Protein AF-A0AAW1HKE6-F1 (afdb_monomer_lite)

Sequence (322 aa):
MVVESQRTAAQYYHDGNGVVPADTGHARLHELGYKQELKRDLSVVSNFAISFSIISVLTGITTLYNTGLQYGGPAVMVYGWFIAGLFTMFVGSSMAEICSSYPTSGGLYYWSAMLAGPSWAPFASWITGWFNIVGQWAVTTSVDFSLAQLVQVIILLSTGGKNGGGYQASKYVVIGLHGGILLLHAILNSLPISWLSSFGQLAAAWNVAGVFVLMILIPLVAKEKASAKFVFTHFNTDNGDGINSRVYMFLIGLLMSQYTLTGYDASAHMVWSSVVNTFLRLYLYQNYNEHIGHKRTEFIIITFSSNGRVITTYKKLSPRCT

Foldseek 3Di:
DVVVVLLVPLQWDDDVVDTDGHFLLSSLCVVVVHDQDDALPAEPVLLVLLLLLQLQLPLLCVLCVLQLCLQFHLQLLVVLQVVLVVVVVVVVVVLLVLCSNDVDLLAPLQSQLVPVDDPCSVVSSVVRVVVVVVVVVVLLLSSLLSVLVVVQQVQQVVQQHPVGPGDRDDPVVSVVSSVVSVVVVVVVVVDDVVSVSVVSNVSSVCSVVVVVCCVPVVVVPDPDDDDPCCNNPPTNQRNVPPDRDSVVSSVSSSSSSNSSRPSSSVSRSCSNSYSSPPPVCVVVVVVVVVDPDDDDDADWDWDADPVGDTDTDRDDDDDDDD

Secondary structure (DSSP, 8-state):
-HHHHHHHHTTEEEETTEEEEPPHHHHHHHHTT----S---S-HHHHHHHHHHHS-HHHHHHHHHHHHHHTTHHHHHHHHHHHHHHHHHHHHHHHHHHHHH---TTHHHHHHHHHS-TTTHHHHHHHHHHHHHHHHHHHHHHHHHHHHHHHHHHHHHHTTTTTTT-----HHHHHHHHHHHHHHHHHHHTS-HHHHHHHHHHHHHHHHHHHHHHHHHHHHH-SS---HHHHHH------SS----HHHHHHHHHHHHHHHTTTTTHHHHTGGGS--TTHHHHHHHHHHHS--S--------EEE-TTS-EEE----------

Structure (mmCIF, N/CA/C/O backbone):
data_AF-A0AAW1HKE6-F1
#
_entry.id   AF-A0AAW1HKE6-F1
#
loop_
_atom_site.group_PDB
_atom_site.id
_atom_site.type_symbol
_atom_site.label_atom_id
_atom_site.label_alt_id
_atom_site.label_comp_id
_atom_site.label_asym_id
_atom_site.label_entity_id
_atom_site.label_seq_id
_atom_site.pdbx_PDB_ins_code
_atom_site.Cartn_x
_atom_site.Cartn_y
_atom_site.Cartn_z
_atom_site.occupancy
_atom_site.B_iso_or_equiv
_atom_site.auth_seq_id
_atom_site.auth_comp_id
_atom_site.auth_asym_id
_atom_site.auth_atom_id
_atom_site.pdbx_PDB_model_num
ATOM 1 N N . MET A 1 1 ? 28.586 -14.241 -40.716 1.00 34.16 1 MET A N 1
ATOM 2 C CA . MET A 1 1 ? 29.753 -14.506 -39.845 1.00 34.16 1 MET A CA 1
ATOM 3 C C . MET A 1 1 ? 29.871 -13.507 -38.691 1.00 34.16 1 MET A C 1
ATOM 5 O O . MET A 1 1 ? 29.899 -13.955 -37.556 1.00 34.16 1 MET A O 1
ATOM 9 N N . VAL A 1 2 ? 29.832 -12.185 -38.922 1.00 32.44 2 VAL A N 1
ATOM 10 C CA . VAL A 1 2 ? 29.900 -11.173 -37.834 1.00 32.44 2 VAL A CA 1
ATOM 11 C C . VAL A 1 2 ? 28.676 -11.204 -36.894 1.00 32.44 2 VAL A C 1
ATOM 13 O O . VAL A 1 2 ? 28.823 -11.086 -35.684 1.00 32.44 2 VAL A O 1
ATOM 16 N N . VAL A 1 3 ? 27.474 -11.467 -37.421 1.00 35.06 3 VAL A N 1
ATOM 17 C CA . VAL A 1 3 ? 26.235 -11.581 -36.616 1.00 35.06 3 VAL A CA 1
ATOM 18 C C . VAL A 1 3 ? 26.206 -12.855 -35.750 1.00 35.06 3 VAL A C 1
ATOM 20 O O . VAL A 1 3 ? 25.695 -12.835 -34.634 1.00 35.06 3 VAL A O 1
ATOM 23 N N . GLU A 1 4 ? 26.798 -13.955 -36.227 1.00 31.22 4 GLU A N 1
ATOM 24 C CA . GLU A 1 4 ? 26.940 -15.213 -35.467 1.00 31.22 4 GLU A CA 1
ATOM 25 C C . GLU A 1 4 ? 27.926 -15.044 -34.297 1.00 31.22 4 GLU A C 1
ATOM 27 O O . GLU A 1 4 ? 27.682 -15.510 -33.185 1.00 31.22 4 GLU A O 1
ATOM 32 N N . SER A 1 5 ? 29.020 -14.312 -34.534 1.00 31.56 5 SER A N 1
ATOM 33 C CA . SER A 1 5 ? 30.035 -13.993 -33.526 1.00 31.56 5 SER A CA 1
ATOM 34 C C . SER A 1 5 ? 29.463 -13.151 -32.379 1.00 31.56 5 SER A C 1
ATOM 36 O O . SER A 1 5 ? 29.730 -13.455 -31.218 1.00 31.56 5 SER A O 1
ATOM 38 N N . GLN A 1 6 ? 28.596 -12.173 -32.669 1.00 37.34 6 GLN A N 1
ATOM 39 C CA . GLN A 1 6 ? 27.937 -11.378 -31.624 1.00 37.34 6 GLN A CA 1
ATOM 40 C C . GLN A 1 6 ? 26.870 -12.157 -30.841 1.00 37.34 6 GLN A C 1
ATOM 42 O O . GLN A 1 6 ? 26.743 -11.966 -29.634 1.00 37.34 6 GLN A O 1
ATOM 47 N N . ARG A 1 7 ? 26.154 -13.090 -31.484 1.00 38.91 7 ARG A N 1
ATOM 48 C CA . ARG A 1 7 ? 25.220 -14.001 -30.794 1.00 38.91 7 ARG A CA 1
ATOM 49 C C . ARG A 1 7 ? 25.923 -14.954 -29.830 1.00 38.91 7 ARG A C 1
ATOM 51 O O . ARG A 1 7 ? 25.382 -15.252 -28.773 1.00 38.91 7 ARG A O 1
ATOM 58 N N . THR A 1 8 ? 27.126 -15.403 -30.181 1.00 37.16 8 THR A N 1
ATOM 59 C CA . THR A 1 8 ? 27.925 -16.299 -29.330 1.00 37.16 8 THR A CA 1
ATOM 60 C C . THR A 1 8 ? 28.551 -15.536 -28.155 1.00 37.16 8 THR A C 1
ATOM 62 O O . THR A 1 8 ? 28.596 -16.050 -27.042 1.00 37.16 8 THR A O 1
ATOM 65 N N . ALA A 1 9 ? 28.948 -14.275 -28.367 1.00 42.22 9 ALA A N 1
ATOM 66 C CA . ALA A 1 9 ? 29.431 -13.385 -27.308 1.00 42.22 9 ALA A CA 1
ATOM 67 C C . ALA A 1 9 ? 28.329 -12.967 -26.314 1.00 42.22 9 ALA A C 1
ATOM 69 O O . ALA A 1 9 ? 28.610 -12.752 -25.143 1.00 42.22 9 ALA A O 1
ATOM 70 N N . ALA A 1 10 ? 27.063 -12.903 -26.741 1.00 46.59 10 ALA A N 1
ATOM 71 C CA . ALA A 1 10 ? 25.940 -12.600 -25.848 1.00 46.59 10 ALA A CA 1
ATOM 72 C C . ALA A 1 10 ? 25.600 -13.746 -24.873 1.00 46.59 10 ALA A C 1
ATOM 74 O O . ALA A 1 10 ? 24.905 -13.516 -23.886 1.00 46.59 10 ALA A O 1
ATOM 75 N N . GLN A 1 11 ? 26.073 -14.972 -25.135 1.00 44.28 11 GLN A N 1
ATOM 76 C CA . GLN A 1 11 ? 25.827 -16.146 -24.288 1.00 44.28 11 GLN A CA 1
ATOM 77 C C . GLN A 1 11 ? 26.834 -16.306 -23.148 1.00 44.28 11 GLN A C 1
ATOM 79 O O . GLN A 1 11 ? 26.605 -17.125 -22.262 1.00 44.28 11 GLN A O 1
ATOM 84 N N . TYR A 1 12 ? 27.929 -15.547 -23.149 1.00 44.50 12 TYR A N 1
ATOM 85 C CA . TYR A 1 12 ? 29.010 -15.704 -22.187 1.00 44.50 12 TYR A CA 1
ATOM 86 C C . TYR A 1 12 ? 29.644 -14.350 -21.874 1.00 44.50 12 TYR A C 1
ATOM 88 O O . TYR A 1 12 ? 30.094 -13.657 -22.781 1.00 44.50 12 TYR A O 1
ATOM 96 N N . TYR A 1 13 ? 29.709 -13.974 -20.596 1.00 51.16 13 TYR A N 1
ATOM 97 C CA . TYR A 1 13 ? 30.391 -12.750 -20.168 1.00 51.16 13 TYR A CA 1
ATOM 98 C C . TYR A 1 13 ? 31.591 -13.082 -19.278 1.00 51.16 13 TYR A C 1
ATOM 100 O O . TYR A 1 13 ? 31.564 -14.044 -18.506 1.00 51.16 13 TYR A O 1
ATOM 108 N N . HIS A 1 14 ? 32.649 -12.282 -19.409 1.00 46.81 14 HIS A N 1
ATOM 109 C CA . HIS A 1 14 ? 33.852 -12.377 -18.592 1.00 46.81 14 HIS A CA 1
ATOM 110 C C . HIS A 1 14 ? 33.667 -11.557 -17.312 1.00 46.81 14 HIS A C 1
ATOM 112 O O . HIS A 1 14 ? 33.850 -10.341 -17.312 1.00 46.81 14 HIS A O 1
ATOM 118 N N . ASP A 1 15 ? 33.320 -12.226 -16.215 1.00 44.00 15 ASP A N 1
ATOM 119 C CA . ASP A 1 15 ? 33.665 -11.710 -14.889 1.00 44.00 15 ASP A CA 1
ATOM 120 C C . ASP A 1 15 ? 35.170 -11.954 -14.700 1.00 44.00 15 ASP A C 1
ATOM 122 O O . ASP A 1 15 ? 35.701 -12.917 -15.252 1.00 44.00 15 ASP A O 1
ATOM 126 N N . GLY A 1 16 ? 35.889 -11.117 -13.955 1.00 48.28 16 GLY A N 1
ATOM 127 C CA . GLY A 1 16 ? 37.357 -11.159 -13.819 1.00 48.28 16 GLY A CA 1
ATOM 128 C C . GLY A 1 16 ? 37.958 -12.492 -13.328 1.00 48.28 16 GLY A C 1
ATOM 129 O O . GLY A 1 16 ? 39.175 -12.593 -13.219 1.00 48.28 16 GLY A O 1
ATOM 130 N N . ASN A 1 17 ? 37.125 -13.511 -13.082 1.00 41.16 17 ASN A N 1
ATOM 131 C CA . ASN A 1 17 ? 37.461 -14.868 -12.663 1.00 41.16 17 ASN A CA 1
ATOM 132 C C . ASN A 1 17 ? 37.049 -15.983 -13.661 1.00 41.16 17 ASN A C 1
ATOM 134 O O . ASN A 1 17 ? 37.214 -17.157 -13.334 1.00 41.16 17 ASN A O 1
ATOM 138 N N . GLY A 1 18 ? 36.528 -15.679 -14.861 1.00 42.34 18 GLY A N 1
ATOM 139 C CA . GLY A 1 18 ? 36.239 -16.696 -15.888 1.00 42.34 18 GLY A CA 1
ATOM 140 C C . GLY A 1 18 ? 35.029 -16.417 -16.787 1.00 42.34 18 GLY A C 1
ATOM 141 O O . GLY A 1 18 ? 34.369 -15.386 -16.690 1.00 42.34 18 GLY A O 1
ATOM 142 N N . VAL A 1 19 ? 34.756 -17.361 -17.695 1.00 47.56 19 VAL A N 1
ATOM 143 C CA . VAL A 1 19 ? 33.644 -17.315 -18.658 1.00 47.56 19 VAL A CA 1
ATOM 144 C C . VAL A 1 19 ? 32.389 -17.897 -18.006 1.00 47.56 19 VAL A C 1
ATOM 146 O O . VAL A 1 19 ? 32.310 -19.107 -17.792 1.00 47.56 19 VAL A O 1
ATOM 149 N N . VAL A 1 20 ? 31.404 -17.055 -17.692 1.00 52.69 20 VAL A N 1
ATOM 150 C CA . VAL A 1 20 ? 30.140 -17.481 -17.067 1.00 52.69 20 VAL A CA 1
ATOM 151 C C . VAL A 1 20 ? 29.020 -17.444 -18.116 1.00 52.69 20 VAL A C 1
ATOM 153 O O . VAL A 1 20 ? 28.960 -16.473 -18.878 1.00 52.69 20 VAL A O 1
ATOM 156 N N . PRO A 1 21 ? 28.132 -18.459 -18.195 1.00 50.97 21 PRO A N 1
ATOM 157 C CA . PRO A 1 21 ? 26.959 -18.400 -19.064 1.00 50.97 21 PRO A CA 1
ATOM 158 C C . PRO A 1 21 ? 26.110 -17.171 -18.724 1.00 50.97 21 PRO A C 1
ATOM 160 O O . PRO A 1 21 ? 25.703 -16.990 -17.576 1.00 50.97 21 PRO A O 1
ATOM 163 N N . ALA A 1 22 ? 25.854 -16.321 -19.711 1.00 53.88 22 ALA A N 1
ATOM 164 C CA . ALA A 1 22 ? 25.012 -15.149 -19.561 1.00 53.88 22 ALA A CA 1
ATOM 165 C C . ALA A 1 22 ? 23.566 -15.590 -19.294 1.00 53.88 22 ALA A C 1
ATOM 167 O O . ALA A 1 22 ? 22.987 -16.371 -20.053 1.00 53.88 22 ALA A O 1
ATOM 168 N N . ASP A 1 23 ? 22.968 -15.077 -18.218 1.00 62.44 23 ASP A N 1
ATOM 169 C CA . ASP A 1 23 ? 21.529 -15.212 -18.003 1.00 62.44 23 ASP A CA 1
ATOM 170 C C . ASP A 1 23 ? 20.763 -14.568 -19.176 1.00 62.44 23 ASP A C 1
ATOM 172 O O . ASP A 1 23 ? 21.222 -13.613 -19.804 1.00 62.44 23 ASP A O 1
ATOM 176 N N . THR A 1 24 ? 19.564 -15.067 -19.460 1.00 62.53 24 THR A N 1
ATOM 177 C CA . THR A 1 24 ? 18.657 -14.555 -20.503 1.00 62.53 24 THR A CA 1
ATOM 178 C C . THR A 1 24 ? 18.468 -13.033 -20.443 1.00 62.53 24 THR A C 1
ATOM 180 O O . THR A 1 24 ? 18.462 -12.374 -21.482 1.00 62.53 24 THR A O 1
ATOM 183 N N . GLY A 1 25 ? 18.411 -12.452 -19.238 1.00 58.38 25 GLY A N 1
ATOM 184 C CA . GLY A 1 25 ? 18.360 -11.000 -19.043 1.00 58.38 25 GLY A CA 1
ATOM 185 C C . GLY A 1 25 ? 19.649 -10.267 -19.438 1.00 58.38 25 GLY A C 1
ATOM 186 O O . GLY A 1 25 ? 19.572 -9.181 -20.006 1.00 58.38 25 GLY A O 1
ATOM 187 N N . HIS A 1 26 ? 20.828 -10.855 -19.198 1.00 61.84 26 HIS A N 1
ATOM 188 C CA . HIS A 1 26 ? 22.115 -10.306 -19.653 1.00 61.84 26 HIS A CA 1
ATOM 189 C C . HIS A 1 26 ? 22.216 -10.319 -21.179 1.00 61.84 26 HIS A C 1
ATOM 191 O O . HIS A 1 26 ? 22.586 -9.311 -21.778 1.00 61.84 26 HIS A O 1
ATOM 197 N N . ALA A 1 27 ? 21.861 -11.446 -21.804 1.00 63.62 27 ALA A N 1
ATOM 198 C CA . ALA A 1 27 ? 21.876 -11.576 -23.258 1.00 63.62 27 ALA A CA 1
ATOM 199 C C . ALA A 1 27 ? 20.953 -10.530 -23.904 1.00 63.62 27 ALA A C 1
ATOM 201 O O . ALA A 1 27 ? 21.351 -9.843 -24.844 1.00 63.62 27 ALA A O 1
ATOM 202 N N . ARG A 1 28 ? 19.756 -10.331 -23.335 1.00 62.66 28 ARG A N 1
ATOM 203 C CA . ARG A 1 28 ? 18.797 -9.334 -23.817 1.00 62.66 28 ARG A CA 1
ATOM 204 C C . ARG A 1 28 ? 19.257 -7.889 -23.601 1.00 62.66 28 ARG A C 1
ATOM 206 O O . ARG A 1 28 ? 19.078 -7.063 -24.488 1.00 62.66 28 ARG A O 1
ATOM 213 N N . LEU A 1 29 ? 19.871 -7.571 -22.460 1.00 64.06 29 LEU A N 1
ATOM 214 C CA . LEU A 1 29 ? 20.466 -6.250 -22.204 1.00 64.06 29 LEU A CA 1
ATOM 215 C C . LEU A 1 29 ? 21.560 -5.910 -23.220 1.00 64.06 29 LEU A C 1
ATOM 217 O O . LEU A 1 29 ? 21.599 -4.795 -23.742 1.00 64.06 29 LEU A O 1
ATOM 221 N N . HIS A 1 30 ? 22.402 -6.894 -23.536 1.00 67.19 30 HIS A N 1
ATOM 222 C CA . HIS A 1 30 ? 23.464 -6.744 -24.519 1.00 67.19 30 HIS A CA 1
ATOM 223 C C . HIS A 1 30 ? 22.908 -6.568 -25.943 1.00 67.19 30 HIS A C 1
ATOM 225 O O . HIS A 1 30 ? 23.416 -5.742 -26.697 1.00 67.19 30 HIS A O 1
ATOM 231 N N . GLU A 1 31 ? 21.826 -7.270 -26.308 1.00 67.56 31 GLU A N 1
ATOM 232 C CA . GLU A 1 31 ? 21.097 -7.030 -27.569 1.00 67.56 31 GLU A CA 1
ATOM 233 C C . GLU A 1 31 ? 20.525 -5.609 -27.668 1.00 67.56 31 GLU A C 1
ATOM 235 O O . GLU A 1 31 ? 20.458 -5.048 -28.760 1.00 67.56 31 GLU A O 1
ATOM 240 N N . LEU A 1 32 ? 20.129 -5.018 -26.537 1.00 65.81 32 LEU A N 1
ATOM 241 C CA . LEU A 1 32 ? 19.640 -3.639 -26.457 1.00 65.81 32 LEU A CA 1
ATOM 242 C C . LEU A 1 32 ? 20.775 -2.597 -26.434 1.00 65.81 32 LEU A C 1
ATOM 244 O O . LEU A 1 32 ? 20.496 -1.401 -26.397 1.00 65.81 32 LEU A O 1
ATOM 248 N N . GLY A 1 33 ? 22.042 -3.027 -26.469 1.00 67.25 33 GLY A N 1
ATOM 249 C CA . GLY A 1 33 ? 23.212 -2.147 -26.472 1.00 67.25 33 GLY A CA 1
ATOM 250 C C . GLY A 1 33 ? 23.609 -1.604 -25.096 1.00 67.25 33 GLY A C 1
ATOM 251 O O . GLY A 1 33 ? 24.440 -0.700 -25.022 1.00 67.25 33 GLY A O 1
ATOM 252 N N . TYR A 1 34 ? 23.050 -2.139 -24.005 1.00 56.84 34 TYR A N 1
ATOM 253 C CA . TYR A 1 34 ? 23.382 -1.716 -22.643 1.00 56.84 34 TYR A CA 1
ATOM 254 C C . TYR A 1 34 ? 24.403 -2.655 -21.994 1.00 56.84 34 TYR A C 1
ATOM 256 O O . TYR A 1 34 ? 24.205 -3.869 -21.923 1.00 56.84 34 TYR A O 1
ATOM 264 N N . LYS A 1 35 ? 25.488 -2.077 -21.461 1.00 47.94 35 LYS A N 1
ATOM 265 C CA . LYS A 1 35 ? 26.462 -2.786 -20.623 1.00 47.94 35 LYS A CA 1
ATOM 266 C C . LYS A 1 35 ? 25.941 -2.866 -19.187 1.00 47.94 35 LYS A C 1
ATOM 268 O O . LYS A 1 35 ? 25.450 -1.883 -18.637 1.00 47.94 35 LYS A O 1
ATOM 273 N N . GLN A 1 36 ? 26.017 -4.047 -18.583 1.00 49.69 36 GLN A N 1
ATOM 274 C CA . GLN A 1 36 ? 25.606 -4.257 -17.197 1.00 49.69 36 GLN A CA 1
ATOM 275 C C . GLN A 1 36 ? 26.710 -3.776 -16.243 1.00 49.69 36 GLN A C 1
ATOM 277 O O . GLN A 1 36 ? 27.754 -4.412 -16.154 1.00 49.69 36 GLN A O 1
ATOM 282 N N . GLU A 1 37 ? 26.482 -2.652 -15.554 1.00 41.75 37 GLU A N 1
ATOM 283 C CA . GLU A 1 37 ? 27.502 -1.988 -14.716 1.00 41.75 37 GLU A CA 1
ATOM 284 C C . GLU A 1 37 ? 27.349 -2.231 -13.197 1.00 41.75 37 GLU A C 1
ATOM 286 O O . GLU A 1 37 ? 28.333 -2.158 -12.468 1.00 41.75 37 GLU A O 1
ATOM 291 N N . LEU A 1 38 ? 26.155 -2.551 -12.684 1.00 49.84 38 LEU A N 1
ATOM 292 C CA . LEU A 1 38 ? 25.959 -2.929 -11.267 1.00 49.84 38 LEU A CA 1
ATOM 293 C C . LEU A 1 38 ? 25.990 -4.477 -11.092 1.00 49.84 38 LEU A C 1
ATOM 295 O O . LEU A 1 38 ? 25.706 -5.264 -12.007 1.00 49.84 38 LEU A O 1
ATOM 299 N N . LYS A 1 39 ? 26.314 -4.945 -9.887 1.00 47.09 39 LYS A N 1
ATOM 300 C CA . LYS A 1 39 ? 26.242 -6.371 -9.544 1.00 47.09 39 LYS A CA 1
ATOM 301 C C . LYS A 1 39 ? 24.811 -6.748 -9.151 1.00 47.09 39 LYS A C 1
ATOM 303 O O . LYS A 1 39 ? 24.133 -6.002 -8.445 1.00 47.09 39 LYS A O 1
ATOM 308 N N . ARG A 1 40 ? 24.334 -7.903 -9.629 1.00 56.47 40 ARG A N 1
ATOM 309 C CA . ARG A 1 40 ? 23.044 -8.491 -9.229 1.00 56.47 40 ARG A CA 1
ATOM 310 C C . ARG A 1 40 ? 23.188 -9.115 -7.838 1.00 56.47 40 ARG A C 1
ATOM 312 O O . ARG A 1 40 ? 23.311 -10.328 -7.713 1.00 56.47 40 ARG A O 1
ATOM 319 N N . ASP A 1 41 ? 23.219 -8.280 -6.804 1.00 55.84 41 ASP A N 1
ATOM 320 C CA . ASP A 1 41 ? 23.467 -8.731 -5.425 1.00 55.84 41 ASP A CA 1
ATOM 321 C C . ASP A 1 41 ? 22.184 -9.157 -4.682 1.00 55.84 41 ASP A C 1
ATOM 323 O O . ASP A 1 41 ? 22.249 -9.698 -3.577 1.00 55.84 41 ASP A O 1
ATOM 327 N N . LEU A 1 42 ? 21.000 -8.945 -5.273 1.00 59.31 42 LEU A N 1
ATOM 328 C CA . LEU A 1 42 ? 19.720 -9.320 -4.671 1.00 59.31 42 LEU A CA 1
ATOM 329 C C . LEU A 1 42 ? 19.246 -10.681 -5.196 1.00 59.31 42 LEU A C 1
ATOM 331 O O . LEU A 1 42 ? 18.986 -10.865 -6.385 1.00 59.31 42 LEU A O 1
ATOM 335 N N . SER A 1 43 ? 19.090 -11.648 -4.290 1.00 63.81 43 SER A N 1
ATOM 336 C CA . SER A 1 43 ? 18.494 -12.945 -4.624 1.00 63.81 43 SER A CA 1
ATOM 337 C C . SER A 1 43 ? 17.008 -12.797 -4.981 1.00 63.81 43 SER A C 1
ATOM 339 O O . SER A 1 43 ? 16.334 -11.882 -4.513 1.00 63.81 43 SER A O 1
ATOM 341 N N . VAL A 1 44 ? 16.453 -13.738 -5.755 1.00 64.00 44 VAL A N 1
ATOM 342 C CA . VAL A 1 44 ? 15.013 -13.753 -6.102 1.00 64.00 44 VAL A CA 1
ATOM 343 C C . VAL A 1 44 ? 14.129 -13.745 -4.850 1.00 64.00 44 VAL A C 1
ATOM 345 O O . VAL A 1 44 ? 13.107 -13.064 -4.815 1.00 64.00 44 VAL A O 1
ATOM 348 N N . VAL A 1 45 ? 14.548 -14.462 -3.803 1.00 63.00 45 VAL A N 1
ATOM 349 C CA . VAL A 1 45 ? 13.853 -14.496 -2.509 1.00 63.00 45 VAL A CA 1
ATOM 350 C C . VAL A 1 45 ? 13.931 -13.140 -1.812 1.00 63.00 45 VAL A C 1
ATOM 352 O O . VAL A 1 45 ? 12.926 -12.683 -1.284 1.00 63.00 45 VAL A O 1
ATOM 355 N N . SER A 1 46 ? 15.084 -12.466 -1.850 1.00 63.44 46 SER A N 1
ATOM 356 C CA . SER A 1 46 ? 15.230 -11.111 -1.307 1.00 63.44 46 SER A CA 1
ATOM 357 C C . SER A 1 46 ? 14.370 -10.106 -2.076 1.00 63.44 46 SER A C 1
ATOM 359 O O . SER A 1 46 ? 13.671 -9.316 -1.454 1.00 63.44 46 SER A O 1
ATOM 361 N N . ASN A 1 47 ? 14.319 -10.193 -3.407 1.00 67.06 47 ASN A N 1
ATOM 362 C CA . ASN A 1 47 ? 13.470 -9.340 -4.237 1.00 67.06 47 ASN A CA 1
ATOM 363 C C . ASN A 1 47 ? 11.971 -9.559 -3.965 1.00 67.06 47 ASN A C 1
ATOM 365 O O . ASN A 1 47 ? 11.203 -8.601 -3.851 1.00 67.06 47 ASN A O 1
ATOM 369 N N . PHE A 1 48 ? 11.552 -10.820 -3.814 1.00 69.25 48 PHE A N 1
ATOM 370 C CA . PHE A 1 48 ? 10.188 -11.164 -3.417 1.00 69.25 48 PHE A CA 1
ATOM 371 C C . PHE A 1 48 ? 9.876 -10.664 -2.006 1.00 69.25 48 PHE A C 1
ATOM 373 O O . PHE A 1 48 ? 8.835 -10.052 -1.805 1.00 69.25 48 PHE A O 1
ATOM 380 N N . ALA A 1 49 ? 10.781 -10.868 -1.046 1.00 66.44 49 ALA A N 1
ATOM 381 C CA . ALA A 1 49 ? 10.614 -10.411 0.328 1.00 66.44 49 ALA A CA 1
ATOM 382 C C . ALA A 1 49 ? 10.512 -8.884 0.408 1.00 66.44 49 ALA A C 1
ATOM 384 O O . ALA A 1 49 ? 9.637 -8.381 1.100 1.00 66.44 49 ALA A O 1
ATOM 385 N N . ILE A 1 50 ? 11.338 -8.148 -0.342 1.00 67.75 50 ILE A N 1
ATOM 386 C CA . ILE A 1 50 ? 11.254 -6.687 -0.422 1.00 67.75 50 ILE A CA 1
ATOM 387 C C . ILE A 1 50 ? 9.918 -6.269 -1.045 1.00 67.75 50 ILE A C 1
ATOM 389 O O . ILE A 1 50 ? 9.195 -5.484 -0.440 1.00 67.75 50 ILE A O 1
ATOM 393 N N . SER A 1 51 ? 9.527 -6.842 -2.187 1.00 72.00 51 SER A N 1
ATOM 394 C CA . SER A 1 51 ? 8.241 -6.520 -2.831 1.00 72.00 51 SER A CA 1
ATOM 395 C C . SER A 1 51 ? 7.047 -6.827 -1.916 1.00 72.00 51 SER A C 1
ATOM 397 O O . SER A 1 51 ? 6.138 -6.016 -1.778 1.00 72.00 51 SER A O 1
ATOM 399 N N . PHE A 1 52 ? 7.074 -7.972 -1.232 1.00 72.56 52 PHE A N 1
ATOM 400 C CA . PHE A 1 52 ? 6.058 -8.361 -0.258 1.00 72.56 52 PHE A CA 1
ATOM 401 C C . PHE A 1 52 ? 6.068 -7.451 0.976 1.00 72.56 52 PHE A C 1
ATOM 403 O O .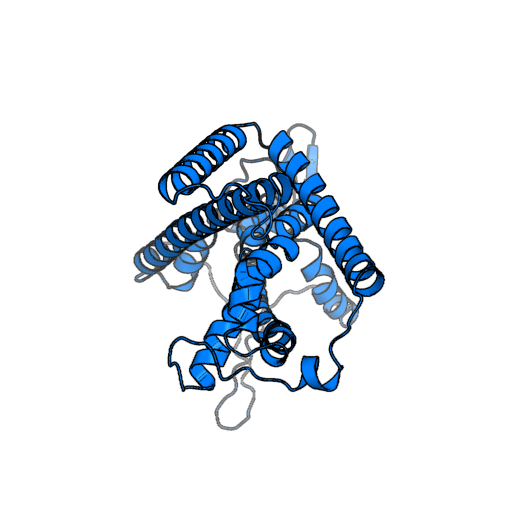 PHE A 1 52 ? 5.013 -7.112 1.489 1.00 72.56 52 PHE A O 1
ATOM 410 N N . SER A 1 53 ? 7.241 -7.016 1.446 1.00 73.94 53 SER A N 1
ATOM 411 C CA . SER A 1 53 ? 7.344 -6.082 2.573 1.00 73.94 53 SER A CA 1
ATOM 412 C C . SER A 1 53 ? 6.790 -4.695 2.236 1.00 73.94 53 SER A C 1
ATOM 414 O O . SER A 1 53 ? 6.237 -4.036 3.114 1.00 73.94 53 SER A O 1
ATOM 416 N N . ILE A 1 54 ? 6.907 -4.275 0.970 1.00 75.81 54 ILE A N 1
ATOM 417 C CA . ILE A 1 54 ? 6.332 -3.025 0.461 1.00 75.81 54 ILE A CA 1
ATOM 418 C C . ILE A 1 54 ? 4.805 -3.132 0.426 1.00 75.81 54 ILE A C 1
ATOM 420 O O . ILE A 1 54 ? 4.119 -2.226 0.896 1.00 75.81 54 ILE A O 1
ATOM 424 N N . ILE A 1 55 ? 4.272 -4.264 -0.046 1.00 79.56 55 ILE A N 1
ATOM 425 C CA . ILE A 1 55 ? 2.837 -4.581 0.007 1.00 79.56 55 ILE A CA 1
ATOM 426 C C . ILE A 1 55 ? 2.475 -5.046 1.432 1.00 79.56 55 ILE A C 1
ATOM 428 O O . ILE A 1 55 ? 2.211 -6.218 1.705 1.00 79.56 55 ILE A O 1
ATOM 432 N N . SER A 1 56 ? 2.485 -4.113 2.384 1.00 82.81 56 SER A N 1
ATOM 433 C CA . SER A 1 56 ? 2.150 -4.387 3.784 1.00 82.81 56 SER A CA 1
ATOM 434 C C . SER A 1 56 ? 0.635 -4.448 3.997 1.00 82.81 56 SER A C 1
ATOM 436 O O . SER A 1 56 ? -0.045 -3.424 4.136 1.00 82.81 56 SER A O 1
ATOM 438 N N . VAL A 1 57 ? 0.103 -5.672 4.094 1.00 82.62 57 VAL A N 1
ATOM 439 C CA . VAL A 1 57 ? -1.327 -5.908 4.357 1.00 82.62 57 VAL A CA 1
ATOM 440 C C . VAL A 1 57 ? -1.767 -5.310 5.692 1.00 82.62 57 VAL A C 1
ATOM 442 O O . VAL A 1 57 ? -2.835 -4.707 5.790 1.00 82.62 57 VAL A O 1
ATOM 445 N N . LEU A 1 58 ? -0.926 -5.430 6.720 1.00 83.81 58 LEU A N 1
ATOM 446 C CA . LEU A 1 58 ? -1.217 -4.905 8.052 1.00 83.81 58 LEU A CA 1
ATOM 447 C C . LEU A 1 58 ? -1.379 -3.388 8.034 1.00 83.81 58 LEU A C 1
ATOM 449 O O . LEU A 1 58 ? -2.361 -2.868 8.568 1.00 83.81 58 LEU A O 1
ATOM 453 N N . THR A 1 59 ? -0.443 -2.681 7.401 1.00 83.56 59 THR A N 1
ATOM 454 C CA . THR A 1 59 ? -0.456 -1.216 7.349 1.00 83.56 59 THR A CA 1
ATOM 455 C C . THR A 1 59 ? -1.647 -0.711 6.543 1.00 83.56 59 THR A C 1
ATOM 457 O O . THR A 1 59 ? -2.355 0.188 6.998 1.00 83.56 59 THR A O 1
ATOM 460 N N . GLY A 1 60 ? -1.909 -1.305 5.375 1.00 83.44 60 GLY A N 1
ATOM 461 C CA . GLY A 1 60 ? -3.006 -0.880 4.508 1.00 83.44 60 GLY A CA 1
ATOM 462 C C . GLY A 1 60 ? -4.379 -1.058 5.160 1.00 83.44 60 GLY A C 1
ATOM 463 O O . GLY A 1 60 ? -5.175 -0.116 5.195 1.00 83.44 60 GLY A O 1
ATOM 464 N N . ILE A 1 61 ? -4.618 -2.223 5.777 1.00 86.19 61 ILE A N 1
ATOM 465 C CA . ILE A 1 61 ? -5.872 -2.507 6.484 1.00 86.19 61 ILE A CA 1
ATOM 466 C C . ILE A 1 61 ? -6.050 -1.564 7.662 1.00 86.19 61 ILE A C 1
ATOM 468 O O . ILE A 1 61 ? -7.091 -0.930 7.767 1.00 86.19 61 ILE A O 1
ATOM 472 N N . THR A 1 62 ? -5.065 -1.473 8.555 1.00 85.31 62 THR A N 1
ATOM 473 C CA . THR A 1 62 ? -5.221 -0.730 9.818 1.00 85.31 62 THR A CA 1
ATOM 474 C C . THR A 1 62 ? -5.421 0.766 9.603 1.00 85.31 62 THR A C 1
ATOM 476 O O . THR A 1 62 ? -6.217 1.375 10.314 1.00 85.31 62 THR A O 1
ATOM 479 N N . THR A 1 63 ? -4.772 1.339 8.590 1.00 86.81 63 THR A N 1
ATOM 480 C CA . THR A 1 63 ? -4.866 2.771 8.275 1.00 86.81 63 THR A CA 1
ATOM 481 C C . THR A 1 63 ? -6.245 3.154 7.735 1.00 86.81 63 THR A C 1
ATOM 483 O O . THR A 1 63 ? -6.817 4.161 8.144 1.00 86.81 63 THR A O 1
ATOM 486 N N . LEU A 1 64 ? -6.804 2.344 6.831 1.00 88.50 64 LEU A N 1
ATOM 487 C CA . LEU A 1 64 ? -8.064 2.643 6.137 1.00 88.50 64 LEU A CA 1
ATOM 488 C C . LEU A 1 64 ? -9.248 1.810 6.639 1.00 88.50 64 LEU A C 1
ATOM 490 O O . LEU A 1 64 ? -10.321 1.844 6.035 1.00 88.50 64 LEU A O 1
ATOM 494 N N . TYR A 1 65 ? -9.085 1.084 7.749 1.00 88.81 65 TYR A N 1
ATOM 495 C CA . TYR A 1 65 ? -10.125 0.213 8.300 1.00 88.81 65 TYR A CA 1
ATOM 496 C C . TYR A 1 65 ? -11.419 0.983 8.563 1.00 88.81 65 TYR A C 1
ATOM 498 O O . TYR A 1 65 ? -12.500 0.539 8.185 1.00 88.81 65 TYR A O 1
ATOM 506 N N . ASN A 1 66 ? -11.299 2.154 9.196 1.00 88.06 66 ASN A N 1
ATOM 507 C CA . ASN A 1 66 ? -12.445 2.986 9.543 1.00 88.06 66 ASN A CA 1
ATOM 508 C C . ASN A 1 66 ? -13.160 3.489 8.281 1.00 88.06 66 ASN A C 1
ATOM 510 O O . ASN A 1 66 ? -14.362 3.293 8.151 1.00 88.06 66 ASN A O 1
ATOM 514 N N . THR A 1 67 ? -12.407 4.008 7.309 1.00 88.00 67 THR A N 1
ATOM 515 C CA . THR A 1 67 ? -12.940 4.444 6.013 1.00 88.00 67 THR A CA 1
ATOM 516 C C . THR A 1 67 ? -13.688 3.314 5.302 1.00 88.00 67 THR A C 1
ATOM 518 O O . THR A 1 67 ? -14.828 3.499 4.892 1.00 88.00 67 THR A O 1
ATOM 521 N N . GLY A 1 68 ? -13.100 2.118 5.201 1.00 88.44 68 GLY A N 1
ATOM 522 C CA . GLY A 1 68 ? -13.765 0.972 4.570 1.00 88.44 68 GLY A CA 1
ATOM 523 C C . GLY A 1 68 ? -15.032 0.523 5.306 1.00 88.44 68 GLY A C 1
ATOM 524 O O . GLY A 1 68 ? -16.000 0.091 4.683 1.00 88.44 68 GLY A O 1
ATOM 525 N N . LEU A 1 69 ? -15.054 0.647 6.634 1.00 89.50 69 LEU A N 1
ATOM 526 C CA . LEU A 1 69 ? -16.211 0.265 7.440 1.00 89.50 69 LEU A CA 1
ATOM 527 C C . LEU A 1 69 ? -17.331 1.314 7.385 1.00 89.50 69 LEU A C 1
ATOM 529 O O . LEU A 1 69 ? -18.507 0.957 7.315 1.00 89.50 69 LEU A O 1
ATOM 533 N N . GLN A 1 70 ? -16.983 2.600 7.409 1.00 88.94 70 GLN A N 1
ATOM 534 C CA . GLN A 1 70 ? -17.939 3.699 7.285 1.00 88.94 70 GLN A CA 1
ATOM 535 C C . GLN A 1 70 ? -18.552 3.742 5.887 1.00 88.94 70 GLN A C 1
ATOM 537 O O . GLN A 1 70 ? -19.773 3.808 5.761 1.00 88.94 70 GLN A O 1
ATOM 542 N N . TYR A 1 71 ? -17.726 3.648 4.844 1.00 86.19 71 TYR A N 1
ATOM 543 C CA . TYR A 1 71 ? -18.174 3.718 3.459 1.00 86.19 71 TYR A CA 1
ATOM 544 C C . TYR A 1 71 ? -18.206 2.320 2.844 1.00 86.19 71 TYR A C 1
ATOM 546 O O . TYR A 1 71 ? -17.179 1.727 2.530 1.00 86.19 71 TYR A O 1
ATOM 554 N N . GLY A 1 72 ? -19.412 1.781 2.662 1.00 83.38 72 GLY A N 1
ATOM 555 C CA . GLY A 1 72 ? -19.628 0.471 2.049 1.00 83.38 72 GLY A CA 1
ATOM 556 C C . GLY A 1 72 ? -19.698 -0.689 3.042 1.00 83.38 72 GLY A C 1
ATOM 557 O O . GLY A 1 72 ? -20.418 -1.652 2.790 1.00 83.38 72 GLY A O 1
ATOM 558 N N . GLY A 1 73 ? -19.070 -0.580 4.212 1.00 89.81 73 GLY A N 1
ATOM 559 C CA . GLY A 1 73 ? -19.230 -1.549 5.293 1.00 89.81 73 GLY A CA 1
ATOM 560 C C . GLY A 1 73 ? -18.529 -2.893 5.058 1.00 89.81 73 GLY A C 1
ATOM 561 O O . GLY A 1 73 ? -17.746 -3.051 4.116 1.00 89.81 73 GLY A O 1
ATOM 562 N N . PRO A 1 74 ? -18.810 -3.894 5.913 1.00 88.94 74 PRO A N 1
ATOM 563 C CA . PRO A 1 74 ? -18.103 -5.175 5.914 1.00 88.94 74 PRO A CA 1
ATOM 564 C C . PRO A 1 74 ? -18.134 -5.905 4.569 1.00 88.94 74 PRO A C 1
ATOM 566 O O . PRO A 1 74 ? -17.122 -6.472 4.161 1.00 88.94 74 PRO A O 1
ATOM 569 N N . ALA A 1 75 ? -19.256 -5.839 3.842 1.00 89.81 75 ALA A N 1
ATOM 570 C CA . ALA A 1 75 ? -19.375 -6.491 2.543 1.00 89.81 75 ALA A CA 1
ATOM 571 C C . ALA A 1 75 ? -18.349 -5.940 1.537 1.00 89.81 75 ALA A C 1
ATOM 573 O O . ALA A 1 75 ? -17.669 -6.710 0.858 1.00 89.81 75 ALA A O 1
ATOM 574 N N . VAL A 1 76 ? -18.179 -4.615 1.469 1.00 90.94 76 VAL A N 1
ATOM 575 C CA . VAL A 1 76 ? -17.196 -3.990 0.568 1.00 90.94 76 VAL A CA 1
ATOM 576 C C . VAL A 1 76 ? -15.775 -4.305 1.008 1.00 90.94 76 VAL A C 1
ATOM 578 O O . VAL A 1 76 ? -14.941 -4.614 0.165 1.00 90.94 76 VAL A O 1
ATOM 581 N N . MET A 1 77 ? -15.509 -4.325 2.314 1.00 90.06 77 MET A N 1
ATOM 582 C CA . MET A 1 77 ? -14.194 -4.699 2.838 1.00 90.06 77 MET A CA 1
ATOM 583 C C . MET A 1 77 ? -13.812 -6.149 2.517 1.00 90.06 77 MET A C 1
ATOM 585 O O . MET A 1 77 ? -12.625 -6.438 2.430 1.00 90.06 77 MET A O 1
ATOM 589 N N . VAL A 1 78 ? -14.776 -7.060 2.334 1.00 91.06 78 VAL A N 1
ATOM 590 C CA . VAL A 1 78 ? -14.517 -8.452 1.925 1.00 91.06 78 VAL A CA 1
ATOM 591 C C . VAL A 1 78 ? -14.391 -8.570 0.406 1.00 91.06 78 VAL A C 1
ATOM 593 O O . VAL A 1 78 ? -13.393 -9.089 -0.094 1.00 91.06 78 VAL A O 1
ATOM 596 N N . TYR A 1 79 ? -15.382 -8.085 -0.346 1.00 91.56 79 TYR A N 1
ATOM 597 C CA . TYR A 1 79 ? -15.404 -8.231 -1.806 1.00 91.56 79 TYR A CA 1
ATOM 598 C C . TYR A 1 79 ? -14.402 -7.321 -2.522 1.00 91.56 79 TYR A C 1
ATOM 600 O O . TYR A 1 79 ? -13.953 -7.642 -3.625 1.00 91.56 79 TYR A O 1
ATOM 608 N N . GLY A 1 80 ? -14.006 -6.219 -1.885 1.00 90.38 80 GLY A N 1
ATOM 609 C CA . GLY A 1 80 ? -13.058 -5.252 -2.422 1.00 90.38 80 GLY A CA 1
ATOM 610 C C . GLY A 1 80 ? -11.702 -5.865 -2.760 1.00 90.38 80 GLY A C 1
ATOM 611 O O . GLY A 1 80 ? -11.130 -5.522 -3.790 1.00 90.38 80 GLY A O 1
ATOM 612 N N . TRP A 1 81 ? -11.234 -6.850 -1.985 1.00 90.44 81 TRP A N 1
ATOM 613 C CA . TRP A 1 81 ? -9.979 -7.560 -2.257 1.00 90.44 81 TRP A CA 1
ATOM 614 C C . TRP A 1 81 ? -10.007 -8.344 -3.559 1.00 90.44 81 TRP A C 1
ATOM 616 O O . TRP A 1 81 ? -9.038 -8.308 -4.311 1.00 90.44 81 TRP A O 1
ATOM 626 N N . PHE A 1 82 ? -11.112 -9.035 -3.839 1.00 92.12 82 PHE A N 1
ATOM 627 C CA . PHE A 1 82 ? -11.245 -9.818 -5.064 1.00 92.12 82 PHE A CA 1
ATOM 628 C C . PHE A 1 82 ? -11.307 -8.909 -6.286 1.00 92.12 82 PHE A C 1
ATOM 630 O O . PHE A 1 82 ? -10.652 -9.177 -7.289 1.00 92.12 82 PHE A O 1
ATOM 637 N N . ILE A 1 83 ? -12.061 -7.813 -6.185 1.00 92.75 83 ILE A N 1
ATOM 638 C CA . ILE A 1 83 ? -12.236 -6.864 -7.283 1.00 92.75 83 ILE A CA 1
ATOM 639 C C . ILE A 1 83 ? -10.927 -6.112 -7.538 1.00 92.75 83 ILE A C 1
ATOM 641 O O . ILE A 1 83 ? -10.398 -6.172 -8.645 1.00 92.75 83 ILE A O 1
ATOM 645 N N . ALA A 1 84 ? -10.364 -5.457 -6.518 1.00 91.81 84 ALA A N 1
ATOM 646 C CA . ALA A 1 84 ? -9.106 -4.725 -6.646 1.00 91.81 84 ALA A CA 1
ATOM 647 C C . ALA A 1 84 ? -7.950 -5.657 -7.042 1.00 91.81 84 ALA A C 1
ATOM 649 O O . ALA A 1 84 ? -7.175 -5.326 -7.934 1.00 91.81 84 ALA A O 1
ATOM 650 N N . GLY A 1 85 ? -7.877 -6.851 -6.445 1.00 90.00 85 GLY A N 1
ATOM 651 C CA . GLY A 1 85 ? -6.880 -7.865 -6.776 1.00 90.00 85 GLY A CA 1
ATOM 652 C C . GLY A 1 85 ? -6.954 -8.308 -8.234 1.00 90.00 85 GLY A C 1
ATOM 653 O O . GLY A 1 85 ? -5.927 -8.344 -8.903 1.00 90.00 85 GLY A O 1
ATOM 654 N N . LEU A 1 86 ? -8.153 -8.573 -8.762 1.00 92.88 86 LEU A N 1
ATOM 655 C CA . LEU A 1 86 ? -8.335 -8.957 -10.164 1.00 92.88 86 LEU A CA 1
ATOM 656 C C . LEU A 1 86 ? -7.813 -7.880 -11.128 1.00 92.88 86 LEU A C 1
ATOM 658 O O . LEU A 1 86 ? -7.073 -8.198 -12.059 1.00 92.88 86 LEU A O 1
ATOM 662 N N . PHE A 1 87 ? -8.147 -6.607 -10.893 1.00 92.00 87 PHE A N 1
ATOM 663 C CA . PHE A 1 87 ? -7.646 -5.507 -11.724 1.00 92.00 87 PHE A CA 1
ATOM 664 C C . PHE A 1 87 ? -6.127 -5.339 -11.608 1.00 92.00 87 PHE A C 1
ATOM 666 O O . PHE A 1 87 ? -5.448 -5.204 -12.626 1.00 92.00 87 PHE A O 1
ATOM 673 N N . THR A 1 88 ? -5.579 -5.427 -10.394 1.00 89.62 88 THR A N 1
ATOM 674 C CA . THR A 1 88 ? -4.128 -5.380 -10.168 1.00 89.62 88 THR A CA 1
ATOM 675 C C . THR A 1 88 ? -3.406 -6.530 -10.871 1.00 89.62 88 THR A C 1
ATOM 677 O O . THR A 1 88 ? -2.338 -6.316 -11.436 1.00 89.62 88 THR A O 1
ATOM 680 N N . MET A 1 89 ? -3.990 -7.731 -10.923 1.00 87.88 89 MET A N 1
ATOM 681 C CA . MET A 1 89 ? -3.408 -8.875 -11.634 1.00 87.88 89 MET A CA 1
ATOM 682 C C . MET A 1 89 ? -3.312 -8.646 -13.145 1.00 87.88 89 MET A C 1
ATOM 684 O O . MET A 1 89 ? -2.304 -9.023 -13.746 1.00 87.88 89 MET A O 1
ATOM 688 N N . PHE A 1 90 ? -4.307 -8.005 -13.769 1.00 91.00 90 PHE A N 1
ATOM 689 C CA . PHE A 1 90 ? -4.225 -7.646 -15.190 1.00 91.00 90 PHE A CA 1
ATOM 690 C C . PHE A 1 90 ? -3.085 -6.660 -15.460 1.00 91.00 90 PHE A C 1
ATOM 692 O O . PHE A 1 90 ? -2.292 -6.872 -16.379 1.00 91.00 90 PHE A O 1
ATOM 699 N N . VAL A 1 91 ? -2.955 -5.623 -14.626 1.00 88.75 91 VAL A N 1
ATOM 700 C CA . VAL A 1 91 ? -1.868 -4.640 -14.755 1.00 88.75 91 VAL A CA 1
ATOM 701 C C . VAL A 1 91 ? -0.508 -5.291 -14.496 1.00 88.75 91 VAL A C 1
ATOM 703 O O . VAL A 1 91 ? 0.420 -5.116 -15.284 1.00 88.75 91 VAL A O 1
ATOM 706 N N . GLY A 1 92 ? -0.397 -6.107 -13.446 1.00 84.88 92 GLY A N 1
ATOM 707 C CA . GLY A 1 92 ? 0.818 -6.849 -13.113 1.00 84.88 92 GLY A CA 1
ATOM 708 C C . GLY A 1 92 ? 1.248 -7.817 -14.218 1.00 84.88 92 GLY A C 1
ATOM 709 O O . GLY A 1 92 ? 2.435 -7.916 -14.516 1.00 84.88 92 GLY A O 1
ATOM 710 N N . SER A 1 93 ? 0.295 -8.473 -14.885 1.00 85.06 93 SER A N 1
ATOM 711 C CA . SER A 1 93 ? 0.581 -9.374 -16.010 1.00 85.06 93 SER A CA 1
ATOM 712 C C . SER A 1 93 ? 1.135 -8.617 -17.222 1.00 85.06 93 SER A C 1
ATOM 714 O O . SER A 1 93 ? 2.125 -9.045 -17.810 1.00 85.06 93 SER A O 1
ATOM 716 N N . SER A 1 94 ? 0.559 -7.455 -17.553 1.00 86.94 94 SER A N 1
ATOM 717 C CA . SER A 1 94 ? 1.075 -6.590 -18.624 1.00 86.94 94 SER A CA 1
ATOM 718 C C . SER A 1 94 ? 2.481 -6.066 -18.308 1.00 86.94 94 SER A C 1
ATOM 720 O O . SER A 1 94 ? 3.375 -6.112 -19.152 1.00 86.94 94 SER A O 1
ATOM 722 N N . MET A 1 95 ? 2.715 -5.648 -17.062 1.00 83.25 95 MET A N 1
ATOM 723 C CA . MET A 1 95 ? 4.033 -5.227 -16.584 1.00 83.25 95 MET A CA 1
ATOM 724 C C . MET A 1 95 ? 5.070 -6.351 -16.687 1.00 83.25 95 MET A C 1
ATOM 726 O O . MET A 1 95 ? 6.196 -6.108 -17.120 1.00 83.25 95 MET A O 1
ATOM 730 N N . ALA A 1 96 ? 4.698 -7.585 -16.336 1.00 81.44 96 ALA A N 1
ATOM 731 C CA . ALA A 1 96 ? 5.579 -8.746 -16.438 1.00 81.44 96 ALA A CA 1
ATOM 732 C C . ALA A 1 96 ? 5.993 -9.041 -17.893 1.00 81.44 96 ALA A C 1
ATOM 734 O O . ALA A 1 96 ? 7.164 -9.327 -18.155 1.00 81.44 96 ALA A O 1
ATOM 735 N N . GLU A 1 97 ? 5.067 -8.921 -18.847 1.00 83.56 97 GLU A N 1
ATOM 736 C CA . GLU A 1 97 ? 5.351 -9.102 -20.275 1.00 83.56 97 GLU A CA 1
ATOM 737 C C . GLU A 1 97 ? 6.350 -8.054 -20.790 1.00 83.56 97 GLU A C 1
ATOM 739 O O . GLU A 1 97 ? 7.372 -8.401 -21.394 1.00 83.56 97 GLU A O 1
ATOM 744 N N . ILE A 1 98 ? 6.115 -6.776 -20.479 1.00 82.06 98 ILE A N 1
ATOM 745 C CA . ILE A 1 98 ? 7.001 -5.667 -20.865 1.00 82.06 98 ILE A CA 1
ATOM 746 C C . ILE A 1 98 ? 8.393 -5.862 -20.260 1.00 82.06 98 ILE A C 1
ATOM 748 O O . ILE A 1 98 ? 9.406 -5.749 -20.953 1.00 82.06 98 ILE A O 1
ATOM 752 N N . CYS A 1 99 ? 8.438 -6.216 -18.979 1.00 76.56 99 CYS A N 1
ATOM 753 C CA . CYS A 1 99 ? 9.661 -6.446 -18.234 1.00 76.56 99 CYS A CA 1
ATOM 754 C C . CYS A 1 99 ? 10.516 -7.576 -18.833 1.00 76.56 99 CYS A C 1
ATOM 756 O O . CYS A 1 99 ? 11.739 -7.455 -18.915 1.00 76.56 99 CYS A O 1
ATOM 758 N N . SER A 1 100 ? 9.880 -8.644 -19.328 1.00 76.75 100 SER A N 1
ATOM 759 C CA . SER A 1 100 ? 10.584 -9.736 -20.013 1.00 76.75 100 SER A CA 1
ATOM 760 C C . SER A 1 100 ? 11.207 -9.311 -21.350 1.00 76.75 100 SER A C 1
ATOM 762 O O . SER A 1 100 ? 12.253 -9.826 -21.745 1.00 76.75 100 SER A O 1
ATOM 764 N N . SER A 1 101 ? 10.592 -8.338 -22.029 1.00 78.44 101 SER A N 1
ATOM 765 C CA . SER A 1 101 ? 11.049 -7.830 -23.327 1.00 78.44 101 SER A CA 1
ATOM 766 C C . SER A 1 101 ? 12.143 -6.768 -23.193 1.00 78.44 101 SER A C 1
ATOM 768 O O . SER A 1 101 ? 13.067 -6.728 -24.017 1.00 78.44 101 SER A O 1
ATOM 770 N N . TYR A 1 102 ? 12.044 -5.937 -22.150 1.00 75.19 102 TYR A N 1
ATOM 771 C CA . TYR A 1 102 ? 12.919 -4.800 -21.864 1.00 75.19 102 TYR A CA 1
ATOM 772 C C . TYR A 1 102 ? 13.430 -4.842 -20.410 1.00 75.19 102 TYR A C 1
ATOM 774 O O . TYR A 1 102 ? 13.007 -4.024 -19.587 1.00 75.19 102 TYR A O 1
ATOM 782 N N . PRO A 1 103 ? 14.361 -5.758 -20.076 1.00 67.00 103 PRO A N 1
ATOM 783 C CA . PRO A 1 103 ? 14.902 -5.910 -18.723 1.00 67.00 103 PRO A CA 1
ATOM 784 C C . PRO A 1 103 ? 15.956 -4.832 -18.402 1.00 67.00 103 PRO A C 1
ATOM 786 O O . PRO A 1 103 ? 17.060 -5.138 -17.955 1.00 67.00 103 PRO A O 1
ATOM 789 N N . THR A 1 104 ? 15.654 -3.565 -18.684 1.00 65.50 104 THR A N 1
ATOM 790 C CA . THR A 1 104 ? 16.542 -2.418 -18.463 1.00 65.50 104 THR A CA 1
ATOM 791 C C . THR A 1 104 ? 16.270 -1.765 -17.108 1.00 65.50 104 THR A C 1
ATOM 793 O O . THR A 1 104 ? 15.159 -1.803 -16.586 1.00 65.50 104 THR A O 1
ATOM 796 N N . SER A 1 105 ? 17.286 -1.115 -16.537 1.00 57.56 105 SER A N 1
ATOM 797 C CA . SER A 1 105 ? 17.171 -0.323 -15.302 1.00 57.56 105 SER A CA 1
ATOM 798 C C . SER A 1 105 ? 16.378 0.982 -15.476 1.00 57.56 105 SER A C 1
ATOM 800 O O . SER A 1 105 ? 16.199 1.720 -14.513 1.00 57.56 105 SER A O 1
ATOM 802 N N . GLY A 1 106 ? 15.896 1.277 -16.692 1.00 57.78 106 GLY A N 1
ATOM 803 C CA . GLY A 1 106 ? 15.165 2.503 -17.029 1.00 57.78 106 GLY A CA 1
ATOM 804 C C . GLY A 1 106 ? 13.714 2.550 -16.536 1.00 57.78 106 GLY A C 1
ATOM 805 O O . GLY A 1 106 ? 13.001 3.498 -16.854 1.00 57.78 106 GLY A O 1
ATOM 806 N N . GLY A 1 107 ? 13.265 1.535 -15.792 1.00 70.06 107 GLY A N 1
ATOM 807 C CA . GLY A 1 107 ? 11.961 1.504 -15.132 1.00 70.06 107 GLY A CA 1
ATOM 808 C C . GLY A 1 107 ? 10.762 1.788 -16.048 1.00 70.06 107 GLY A C 1
ATOM 809 O O . GLY A 1 107 ? 10.807 1.654 -17.273 1.00 70.06 107 GLY A O 1
ATOM 810 N N . LEU A 1 108 ? 9.665 2.218 -15.425 1.00 79.44 108 LEU A N 1
ATOM 811 C CA . LEU A 1 108 ? 8.381 2.504 -16.077 1.00 79.44 108 LEU A CA 1
ATOM 812 C C . LEU A 1 108 ? 8.465 3.567 -17.186 1.00 79.44 108 LEU A C 1
ATOM 814 O O . LEU A 1 108 ? 7.768 3.470 -18.195 1.00 79.44 108 LEU A O 1
ATOM 818 N N . TYR A 1 109 ? 9.317 4.582 -17.019 1.00 82.88 109 TYR A N 1
ATOM 819 C CA . TYR A 1 109 ? 9.432 5.691 -17.970 1.00 82.88 109 TYR A CA 1
ATOM 820 C C . TYR A 1 109 ? 10.179 5.292 -19.252 1.00 82.88 109 TYR A C 1
ATOM 822 O O . TYR A 1 109 ? 9.884 5.813 -20.328 1.00 82.88 109 TYR A O 1
ATOM 830 N N . TYR A 1 110 ? 11.137 4.364 -19.169 1.00 82.38 110 TYR A N 1
ATOM 831 C CA . TYR A 1 110 ? 11.789 3.806 -20.353 1.00 82.38 110 TYR A CA 1
ATOM 832 C C . TYR A 1 110 ? 10.836 2.896 -21.131 1.00 82.38 110 TYR A C 1
ATOM 834 O O . TYR A 1 110 ? 10.779 2.961 -22.359 1.00 82.38 110 TYR A O 1
ATOM 842 N N . TRP A 1 111 ? 10.043 2.087 -20.423 1.00 85.38 111 TRP A N 1
ATOM 843 C CA . TRP A 1 111 ? 9.023 1.244 -21.043 1.00 85.38 111 TRP A CA 1
ATOM 844 C C . TRP A 1 111 ? 7.982 2.065 -21.800 1.00 85.38 111 TRP A C 1
ATOM 846 O O . TRP A 1 111 ? 7.665 1.741 -22.945 1.00 85.38 111 TRP A O 1
ATOM 856 N N . SER A 1 112 ? 7.505 3.171 -21.223 1.00 87.00 112 SER A N 1
ATOM 857 C CA . SER A 1 112 ? 6.559 4.046 -21.920 1.00 87.00 112 SER A CA 1
ATOM 858 C C . SER A 1 112 ? 7.180 4.742 -23.133 1.00 87.00 112 SER A C 1
ATOM 860 O O . SER A 1 112 ? 6.514 4.862 -24.161 1.00 87.00 112 SER A O 1
ATOM 862 N N . ALA A 1 113 ? 8.463 5.117 -23.075 1.00 85.25 113 ALA A N 1
ATOM 863 C CA . ALA A 1 113 ? 9.182 5.662 -24.227 1.00 85.25 113 ALA A CA 1
ATOM 864 C C . ALA A 1 113 ? 9.267 4.652 -25.386 1.00 85.25 113 ALA A C 1
ATOM 866 O O . ALA A 1 113 ? 9.010 5.003 -26.537 1.00 85.25 113 ALA A O 1
ATOM 867 N N . MET A 1 114 ? 9.595 3.392 -25.087 1.00 83.75 114 MET A N 1
ATOM 868 C CA . MET A 1 114 ? 9.745 2.343 -26.103 1.00 83.75 114 MET A CA 1
ATOM 869 C C . MET A 1 114 ? 8.414 1.935 -26.744 1.00 83.75 114 MET A C 1
ATOM 871 O O . MET A 1 114 ? 8.385 1.588 -27.924 1.00 83.75 114 MET A O 1
ATOM 875 N N . LEU A 1 115 ? 7.309 2.008 -25.997 1.00 85.75 115 LEU A N 1
ATOM 876 C CA . LEU A 1 115 ? 5.981 1.619 -26.482 1.00 85.75 115 LEU A CA 1
ATOM 877 C C . LEU A 1 115 ? 5.244 2.744 -27.229 1.00 85.75 115 LEU A C 1
ATOM 879 O O . LEU A 1 115 ? 4.454 2.456 -28.125 1.00 85.75 115 LEU A O 1
ATOM 883 N N . ALA A 1 116 ? 5.495 4.017 -26.902 1.00 85.06 116 ALA A N 1
ATOM 884 C CA . ALA A 1 116 ? 4.772 5.156 -27.483 1.00 85.06 116 ALA A CA 1
ATOM 885 C C . ALA A 1 116 ? 5.202 5.526 -28.921 1.00 85.06 116 ALA A C 1
ATOM 887 O O . ALA A 1 116 ? 4.539 6.326 -29.582 1.00 85.06 116 ALA A O 1
ATOM 888 N N . GLY A 1 117 ? 6.294 4.944 -29.428 1.00 81.44 117 GLY A N 1
ATOM 889 C CA . GLY A 1 117 ? 6.853 5.246 -30.749 1.00 81.44 117 GLY A CA 1
ATOM 890 C C . GLY A 1 117 ? 7.663 6.557 -30.797 1.00 81.44 117 GLY A C 1
ATOM 891 O O . GLY A 1 117 ? 7.588 7.371 -29.877 1.00 81.44 117 GLY A O 1
ATOM 892 N N . PRO A 1 118 ? 8.447 6.803 -31.868 1.00 80.19 118 PRO A N 1
ATOM 893 C CA . PRO A 1 118 ? 9.515 7.814 -31.864 1.00 80.19 118 PRO A CA 1
ATOM 894 C C . PRO A 1 118 ? 9.052 9.254 -31.606 1.00 80.19 118 PRO A C 1
ATOM 896 O O . PRO A 1 118 ? 9.780 10.036 -31.002 1.00 80.19 118 PRO A O 1
ATOM 899 N N . SER A 1 119 ? 7.845 9.614 -32.051 1.00 86.31 119 SER A N 1
ATOM 900 C CA . SER A 1 119 ? 7.315 10.977 -31.923 1.00 86.31 119 SER A CA 1
ATOM 901 C C . SER A 1 119 ? 6.716 11.272 -30.546 1.00 86.31 119 SER A C 1
ATOM 903 O O . SER A 1 119 ? 6.771 12.410 -30.091 1.00 86.31 119 SER A O 1
ATOM 905 N N . TRP A 1 120 ? 6.141 10.264 -29.882 1.00 90.81 120 TRP A N 1
ATOM 906 C CA . TRP A 1 120 ? 5.485 10.411 -28.576 1.00 90.81 120 TRP A CA 1
ATOM 907 C C . TRP A 1 120 ? 6.357 9.946 -27.408 1.00 90.81 120 TRP A C 1
ATOM 909 O O . TRP A 1 120 ? 6.039 10.262 -26.261 1.00 90.81 120 TRP A O 1
ATOM 919 N N . ALA A 1 121 ? 7.466 9.250 -27.681 1.00 87.12 121 ALA A N 1
ATOM 920 C CA . ALA A 1 121 ? 8.363 8.697 -26.671 1.00 87.12 121 ALA A CA 1
ATOM 921 C C . ALA A 1 121 ? 8.789 9.710 -25.589 1.00 87.12 121 ALA A C 1
ATOM 923 O O . ALA A 1 121 ? 8.638 9.383 -24.409 1.00 87.12 121 ALA A O 1
ATOM 924 N N . PRO A 1 122 ? 9.236 10.946 -25.913 1.00 88.62 122 PRO A N 1
ATOM 925 C CA . PRO A 1 122 ? 9.632 11.904 -24.879 1.00 88.62 122 PRO A CA 1
ATOM 926 C C . PRO A 1 122 ? 8.461 12.334 -23.989 1.00 88.62 122 PRO A C 1
ATOM 928 O O . PRO A 1 122 ? 8.609 12.430 -22.773 1.00 88.62 122 PRO A O 1
ATOM 931 N N . PHE A 1 123 ? 7.282 12.551 -24.578 1.00 91.56 123 PHE A N 1
ATOM 932 C CA . PHE A 1 123 ? 6.098 12.996 -23.844 1.00 91.56 123 PHE A CA 1
ATOM 933 C C . PHE A 1 123 ? 5.536 11.892 -22.941 1.00 91.56 123 PHE A C 1
ATOM 935 O O . PHE A 1 123 ? 5.293 12.126 -21.759 1.00 91.56 123 PHE A O 1
ATOM 942 N N . ALA A 1 124 ? 5.380 10.674 -23.469 1.00 89.56 124 ALA A N 1
ATOM 943 C CA . ALA A 1 124 ? 4.898 9.531 -22.699 1.00 89.56 124 ALA A CA 1
ATOM 944 C C . ALA A 1 124 ? 5.834 9.197 -21.522 1.00 89.56 124 ALA A C 1
ATOM 946 O O . ALA A 1 124 ? 5.362 8.955 -20.407 1.00 89.56 124 ALA A O 1
ATOM 947 N N . SER A 1 125 ? 7.152 9.254 -21.745 1.00 90.31 125 SER A N 1
ATOM 948 C CA . SER A 1 125 ? 8.166 9.059 -20.702 1.00 90.31 125 SER A CA 1
ATOM 949 C C . SER A 1 125 ? 8.084 10.140 -19.627 1.00 90.31 125 SER A C 1
ATOM 951 O O . SER A 1 125 ? 8.046 9.818 -18.441 1.00 90.31 125 SER A O 1
ATOM 953 N N . TRP A 1 126 ? 7.960 11.411 -20.030 1.00 91.00 126 TRP A N 1
ATOM 954 C CA . TRP A 1 126 ? 7.838 12.545 -19.111 1.00 91.00 126 TRP A CA 1
ATOM 955 C C . TRP A 1 126 ? 6.605 12.421 -18.212 1.00 91.00 126 TRP A C 1
ATOM 957 O O . TRP A 1 126 ? 6.729 12.504 -16.992 1.00 91.00 126 TRP A O 1
ATOM 967 N N . ILE A 1 127 ? 5.433 12.140 -18.793 1.00 93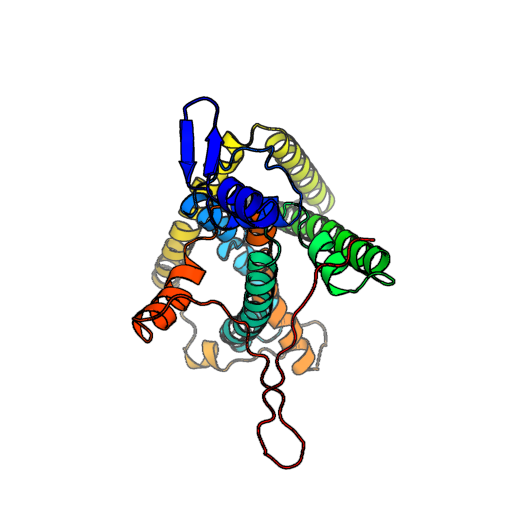.12 127 ILE A N 1
ATOM 968 C CA . ILE A 1 127 ? 4.196 11.916 -18.032 1.00 93.12 127 ILE A CA 1
ATOM 969 C C . ILE A 1 127 ? 4.377 10.750 -17.056 1.00 93.12 127 ILE A C 1
ATOM 971 O O . ILE A 1 127 ? 4.125 10.899 -15.863 1.00 93.12 127 ILE A O 1
ATOM 975 N N . THR A 1 128 ? 4.869 9.607 -17.537 1.00 90.69 128 THR A N 1
ATOM 976 C CA . THR A 1 128 ? 5.055 8.411 -16.700 1.00 90.69 128 THR A CA 1
ATOM 977 C C . THR A 1 128 ? 6.010 8.677 -15.535 1.00 90.69 128 THR A C 1
ATOM 979 O O . THR A 1 128 ? 5.723 8.289 -14.405 1.00 90.69 128 THR A O 1
ATOM 982 N N . GLY A 1 129 ? 7.121 9.374 -15.793 1.00 88.69 129 GLY A N 1
ATOM 983 C CA . GLY A 1 129 ? 8.098 9.750 -14.775 1.00 88.69 129 GLY A CA 1
ATOM 984 C C . GLY A 1 129 ? 7.504 10.663 -13.704 1.00 88.69 129 GLY A C 1
ATOM 985 O O . GLY A 1 129 ? 7.668 10.393 -12.517 1.00 88.69 129 GLY A O 1
ATOM 986 N N . TRP A 1 130 ? 6.752 11.696 -14.096 1.00 91.62 130 TRP A N 1
ATOM 987 C CA . TRP A 1 130 ? 6.115 12.599 -13.132 1.00 91.62 130 TRP A CA 1
ATOM 988 C C . TRP A 1 130 ? 5.051 11.918 -12.284 1.00 91.62 130 TRP A C 1
ATOM 990 O O . TRP A 1 130 ? 5.050 12.095 -11.068 1.00 91.62 130 TRP A O 1
ATOM 1000 N N . PHE A 1 131 ? 4.174 11.115 -12.892 1.00 90.88 131 PHE A N 1
ATOM 1001 C CA . PHE A 1 131 ? 3.169 10.366 -12.136 1.00 90.88 131 PHE A CA 1
ATOM 1002 C C . PHE A 1 131 ? 3.814 9.371 -11.169 1.00 90.88 131 PHE A C 1
ATOM 1004 O O . PHE A 1 131 ? 3.331 9.221 -10.049 1.00 90.88 131 PHE A O 1
ATOM 1011 N N . ASN A 1 132 ? 4.925 8.741 -11.561 1.00 87.56 132 ASN A N 1
ATOM 1012 C CA . ASN A 1 132 ? 5.662 7.849 -10.677 1.00 87.56 132 ASN A CA 1
ATOM 1013 C C . ASN A 1 132 ? 6.284 8.604 -9.486 1.00 87.56 132 ASN A C 1
ATOM 1015 O O . ASN A 1 132 ? 6.067 8.207 -8.345 1.00 87.56 132 ASN A O 1
ATOM 1019 N N . ILE A 1 133 ? 6.967 9.731 -9.727 1.00 89.00 133 ILE A N 1
ATOM 1020 C CA . ILE A 1 133 ? 7.585 10.545 -8.664 1.00 89.00 133 ILE A CA 1
ATOM 1021 C C . ILE A 1 133 ? 6.531 11.088 -7.693 1.00 89.00 133 ILE A C 1
ATOM 1023 O O . ILE A 1 133 ? 6.676 10.945 -6.480 1.00 89.00 133 ILE A O 1
ATOM 1027 N N . VAL A 1 134 ? 5.454 11.686 -8.212 1.00 92.75 134 VAL A N 1
ATOM 1028 C CA . VAL A 1 134 ? 4.369 12.231 -7.381 1.00 92.75 134 VAL A CA 1
ATOM 1029 C C . VAL A 1 134 ? 3.680 11.118 -6.596 1.00 92.75 134 VAL A C 1
ATOM 1031 O O . VAL A 1 134 ? 3.392 11.300 -5.414 1.00 92.75 134 VAL A O 1
ATOM 1034 N N . GLY A 1 135 ? 3.459 9.960 -7.225 1.00 89.81 135 GLY A N 1
ATOM 1035 C CA . GLY A 1 135 ? 2.926 8.775 -6.560 1.00 89.81 135 GLY A CA 1
ATOM 1036 C C . GLY A 1 135 ? 3.812 8.330 -5.399 1.00 89.81 135 GLY A C 1
ATOM 1037 O O . GLY A 1 135 ? 3.314 8.144 -4.291 1.00 89.81 135 GLY A O 1
ATOM 1038 N N . GLN A 1 136 ? 5.126 8.247 -5.615 1.00 87.88 136 GLN A N 1
ATOM 1039 C CA . GLN A 1 136 ? 6.071 7.850 -4.576 1.00 87.88 136 GLN A CA 1
ATOM 1040 C C . GLN A 1 136 ? 6.091 8.844 -3.409 1.00 87.88 136 GLN A C 1
ATOM 1042 O O . GLN A 1 136 ? 6.041 8.430 -2.254 1.00 87.88 136 GLN A O 1
ATOM 1047 N N . TRP A 1 137 ? 6.100 10.151 -3.688 1.00 92.44 137 TRP A N 1
ATOM 1048 C CA . TRP A 1 137 ? 6.019 11.176 -2.643 1.00 92.44 137 TRP A CA 1
ATOM 1049 C C . TRP A 1 137 ? 4.718 11.075 -1.849 1.00 92.44 137 TRP A C 1
ATOM 1051 O O . TRP A 1 137 ? 4.753 11.045 -0.621 1.00 92.44 137 TRP A O 1
ATOM 1061 N N . ALA A 1 138 ? 3.579 10.964 -2.536 1.00 92.19 138 ALA A N 1
ATOM 1062 C C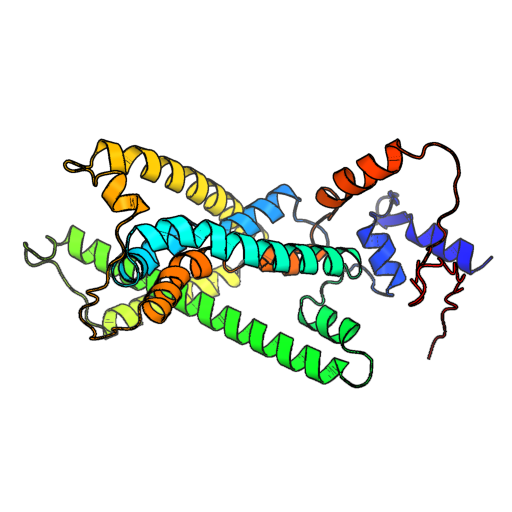A . ALA A 1 138 ? 2.275 10.861 -1.894 1.00 92.19 138 ALA A CA 1
ATOM 1063 C C . ALA A 1 138 ? 2.169 9.612 -1.005 1.00 92.19 138 ALA A C 1
ATOM 1065 O O . ALA A 1 138 ? 1.696 9.708 0.128 1.00 92.19 138 ALA A O 1
ATOM 1066 N N . VAL A 1 139 ? 2.646 8.457 -1.482 1.00 89.12 139 VAL A N 1
ATOM 1067 C CA . VAL A 1 139 ? 2.638 7.203 -0.714 1.00 89.12 139 VAL A CA 1
ATOM 1068 C C . VAL A 1 139 ? 3.553 7.302 0.504 1.00 89.12 139 VAL A C 1
ATOM 1070 O O . VAL A 1 139 ? 3.111 6.983 1.607 1.00 89.12 139 VAL A O 1
ATOM 1073 N N . THR A 1 1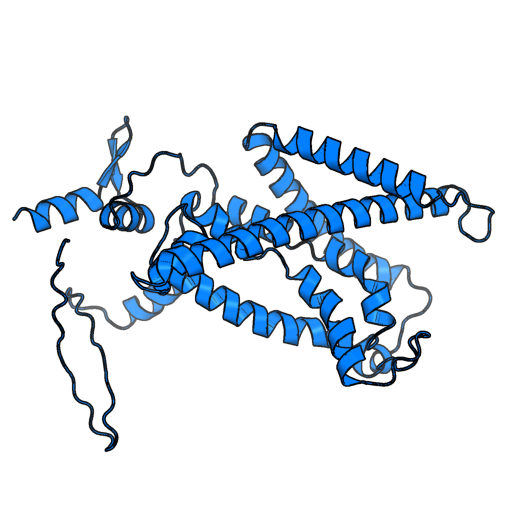40 ? 4.787 7.793 0.351 1.00 90.88 140 THR A N 1
ATOM 1074 C CA . THR A 1 140 ? 5.715 7.962 1.481 1.00 90.88 140 THR A CA 1
ATOM 1075 C C . THR A 1 140 ? 5.143 8.907 2.538 1.00 90.88 140 THR A C 1
ATOM 1077 O O . THR A 1 140 ? 5.095 8.552 3.715 1.00 90.88 140 THR A O 1
ATOM 1080 N N . THR A 1 141 ? 4.627 10.073 2.138 1.00 92.88 141 THR A N 1
ATOM 1081 C CA . THR A 1 141 ? 3.986 11.010 3.071 1.00 92.88 141 THR A CA 1
ATOM 1082 C C . THR A 1 141 ? 2.770 10.383 3.757 1.00 92.88 141 THR A C 1
ATOM 1084 O O . THR A 1 141 ? 2.613 10.532 4.968 1.00 92.88 141 THR A O 1
ATOM 1087 N N . SER A 1 142 ? 1.934 9.648 3.019 1.00 91.50 142 SER A N 1
ATOM 1088 C CA . SER A 1 142 ? 0.742 8.983 3.559 1.00 91.50 142 SER A CA 1
ATOM 1089 C C . SER A 1 142 ? 1.088 7.939 4.625 1.00 91.50 142 SER A C 1
ATOM 1091 O O . SER A 1 142 ? 0.502 7.943 5.711 1.00 91.50 142 SER A O 1
ATOM 1093 N N . VAL A 1 143 ? 2.065 7.064 4.363 1.00 90.19 143 VAL A N 1
ATOM 1094 C CA . VAL A 1 143 ? 2.485 6.014 5.309 1.00 90.19 143 VAL A CA 1
ATOM 1095 C C . VAL A 1 143 ? 3.091 6.621 6.572 1.00 90.19 143 VAL A C 1
ATOM 1097 O O . VAL A 1 143 ? 2.702 6.247 7.680 1.00 90.19 143 VAL A O 1
ATOM 1100 N N . ASP A 1 144 ? 3.974 7.607 6.428 1.00 93.31 144 ASP A N 1
ATOM 1101 C CA . ASP A 1 144 ? 4.637 8.239 7.570 1.00 93.31 144 ASP A CA 1
ATOM 1102 C C . ASP A 1 144 ? 3.657 9.065 8.410 1.00 93.31 144 ASP A C 1
ATOM 1104 O O . ASP A 1 144 ? 3.786 9.150 9.634 1.00 93.31 144 ASP A O 1
ATOM 1108 N N . PHE A 1 145 ? 2.647 9.666 7.777 1.00 92.81 145 PHE A N 1
ATOM 1109 C CA . PHE A 1 145 ? 1.570 10.349 8.489 1.00 92.81 145 PHE A CA 1
ATOM 1110 C C . PHE A 1 145 ? 0.695 9.356 9.260 1.00 92.81 145 PHE A C 1
ATOM 1112 O O . PHE A 1 145 ? 0.380 9.582 10.429 1.00 92.81 145 PHE A O 1
ATOM 1119 N N . SER A 1 146 ? 0.376 8.217 8.645 1.00 91.38 146 SER A N 1
ATOM 1120 C CA . SER A 1 146 ? -0.375 7.132 9.284 1.00 91.38 146 SER A CA 1
ATOM 1121 C C . SER A 1 146 ? 0.374 6.574 10.498 1.00 91.38 146 SER A C 1
ATOM 1123 O O . SER A 1 146 ? -0.223 6.353 11.551 1.00 91.38 146 SER A O 1
ATOM 1125 N N . LEU A 1 147 ? 1.701 6.427 10.407 1.00 92.19 147 LEU A N 1
ATOM 1126 C CA . LEU A 1 147 ? 2.536 6.031 11.539 1.00 92.19 147 LEU A CA 1
ATOM 1127 C C . LEU A 1 147 ? 2.490 7.065 12.672 1.00 92.19 147 LEU A C 1
ATOM 1129 O O . LEU A 1 147 ? 2.315 6.688 13.830 1.00 92.19 147 LEU A O 1
ATOM 1133 N N . ALA A 1 148 ? 2.576 8.362 12.360 1.00 93.88 148 ALA A N 1
ATOM 1134 C CA . ALA A 1 148 ? 2.443 9.420 13.364 1.00 93.88 148 ALA A CA 1
ATOM 1135 C C . ALA A 1 148 ? 1.074 9.375 14.073 1.00 93.88 148 ALA A C 1
ATOM 1137 O O . ALA A 1 148 ? 0.997 9.535 15.294 1.00 93.88 148 ALA A O 1
ATOM 1138 N N . GLN A 1 149 ? -0.005 9.101 13.331 1.00 91.25 149 GLN A N 1
ATOM 1139 C CA . GLN A 1 149 ? -1.342 8.912 13.899 1.00 91.25 149 GLN A CA 1
ATOM 1140 C C . GLN A 1 149 ? -1.423 7.666 14.791 1.00 91.25 149 GLN A C 1
ATOM 1142 O O . GLN A 1 149 ? -1.995 7.735 15.879 1.00 91.25 149 GLN A O 1
ATOM 1147 N N . LEU A 1 150 ? -0.825 6.544 14.381 1.00 90.75 150 LEU A N 1
ATOM 1148 C CA . LEU A 1 150 ? -0.776 5.325 15.193 1.00 90.75 150 LEU A CA 1
ATOM 1149 C C . LEU A 1 150 ? 0.000 5.543 16.495 1.00 90.75 150 LEU A C 1
ATOM 1151 O O . LEU A 1 150 ? -0.477 5.150 17.557 1.00 90.75 150 LEU A O 1
ATOM 1155 N N . VAL A 1 151 ? 1.146 6.228 16.443 1.00 91.94 151 VAL A N 1
ATOM 1156 C CA . VAL A 1 151 ? 1.912 6.613 17.641 1.00 91.94 151 VAL A CA 1
ATOM 1157 C C . VAL A 1 151 ? 1.061 7.478 18.570 1.00 91.94 151 VAL A C 1
ATOM 1159 O O . VAL A 1 151 ? 1.025 7.230 19.774 1.00 91.94 151 VAL A O 1
ATOM 1162 N N . GLN A 1 152 ? 0.307 8.437 18.026 1.00 90.56 152 GLN A N 1
ATOM 1163 C CA . GLN A 1 152 ? -0.620 9.241 18.820 1.00 90.56 152 GLN A CA 1
ATOM 1164 C C . GLN A 1 152 ? -1.709 8.387 19.491 1.00 90.56 152 GLN A C 1
ATOM 1166 O O . GLN A 1 152 ? -2.007 8.577 20.671 1.00 90.56 152 GLN A O 1
ATOM 1171 N N . VAL A 1 153 ? -2.292 7.422 18.778 1.00 89.25 153 VAL A N 1
ATOM 1172 C CA . VAL A 1 153 ? -3.288 6.502 19.353 1.00 89.25 153 VAL A CA 1
ATOM 1173 C C . VAL A 1 153 ? -2.671 5.636 20.455 1.00 89.25 153 VAL A C 1
ATOM 1175 O O . VAL A 1 153 ? -3.310 5.423 21.484 1.00 89.25 153 VAL A O 1
ATOM 1178 N N . ILE A 1 154 ? -1.424 5.189 20.295 1.00 89.94 154 ILE A N 1
ATOM 1179 C CA . ILE A 1 154 ? -0.696 4.456 21.338 1.00 89.94 154 ILE A CA 1
ATOM 1180 C C . ILE A 1 154 ? -0.532 5.332 22.584 1.00 89.94 154 ILE A C 1
ATOM 1182 O O . ILE A 1 154 ? -0.913 4.906 23.670 1.00 89.94 154 ILE A O 1
ATOM 1186 N N . ILE A 1 155 ? -0.051 6.572 22.435 1.00 89.81 155 ILE A N 1
ATOM 1187 C CA . ILE A 1 155 ? 0.116 7.517 23.554 1.00 89.81 155 ILE A CA 1
ATOM 1188 C C . ILE A 1 155 ? -1.214 7.740 24.277 1.00 89.81 155 ILE A C 1
ATOM 1190 O O . ILE A 1 155 ? -1.276 7.671 25.507 1.00 89.81 155 ILE A O 1
ATOM 1194 N N . LEU A 1 156 ? -2.292 7.959 23.524 1.00 89.94 156 LEU A N 1
ATOM 1195 C CA . LEU A 1 156 ? -3.632 8.119 24.075 1.00 89.94 156 LEU A CA 1
ATOM 1196 C C . LEU A 1 156 ? -4.044 6.912 24.924 1.00 89.94 156 LEU A C 1
ATOM 1198 O O . LEU A 1 156 ? -4.525 7.081 26.043 1.00 89.94 156 LEU A O 1
ATOM 1202 N N . LEU A 1 157 ? -3.887 5.697 24.396 1.00 89.00 157 LEU A N 1
ATOM 1203 C CA . LEU A 1 157 ? -4.285 4.472 25.089 1.00 89.00 157 LEU A CA 1
ATOM 1204 C C . LEU A 1 157 ? -3.415 4.215 26.326 1.00 89.00 157 LEU A C 1
ATOM 1206 O O . LEU A 1 157 ? -3.945 3.846 27.371 1.00 89.00 157 LEU A O 1
ATOM 1210 N N . SER A 1 158 ? -2.109 4.477 26.242 1.00 87.31 158 SER A N 1
ATOM 1211 C CA . SER A 1 158 ? -1.169 4.315 27.357 1.00 87.31 158 SER A CA 1
ATOM 1212 C C . SER A 1 158 ? -1.374 5.325 28.489 1.00 87.31 158 SER A C 1
ATOM 1214 O O . SER A 1 158 ? -1.041 5.028 29.631 1.00 87.31 158 SER A O 1
ATOM 1216 N N . THR A 1 159 ? -1.936 6.502 28.206 1.00 86.19 159 THR A N 1
ATOM 1217 C CA . THR A 1 159 ? -2.151 7.577 29.197 1.00 86.19 159 THR A CA 1
ATOM 1218 C C . THR A 1 159 ? -3.537 7.550 29.852 1.00 86.19 159 THR A C 1
ATOM 1220 O O . THR A 1 159 ? -3.916 8.504 30.521 1.00 86.19 159 THR A O 1
ATOM 1223 N N . GLY A 1 160 ? -4.295 6.461 29.687 1.00 78.44 160 GLY A N 1
ATOM 1224 C CA . GLY A 1 160 ? -5.620 6.280 30.300 1.00 78.44 160 GLY A CA 1
ATOM 1225 C C . GLY A 1 160 ? -6.778 6.235 29.300 1.00 78.44 160 GLY A C 1
ATOM 1226 O O . GLY A 1 160 ? -7.927 6.031 29.687 1.00 78.44 160 GLY A O 1
ATOM 1227 N N . GLY A 1 161 ? -6.502 6.380 28.001 1.00 79.69 161 GLY A N 1
ATOM 1228 C CA . GLY A 1 161 ? -7.504 6.302 26.943 1.00 79.69 161 GLY A CA 1
ATOM 1229 C C . GLY A 1 161 ? -8.504 7.460 26.962 1.00 79.69 161 GLY A C 1
ATOM 1230 O O . GLY A 1 161 ? -8.459 8.363 27.798 1.00 79.69 161 GLY A O 1
ATOM 1231 N N . LYS A 1 162 ? -9.464 7.427 26.031 1.00 73.50 162 LYS A N 1
ATOM 1232 C CA . LYS A 1 162 ? -10.460 8.503 25.869 1.00 73.50 162 LYS A CA 1
ATOM 1233 C C . LYS A 1 162 ? -11.338 8.710 27.114 1.00 73.50 162 LYS A C 1
ATOM 1235 O O . LYS A 1 162 ? -11.804 9.818 27.347 1.00 73.50 162 LYS A O 1
ATOM 1240 N N . ASN A 1 163 ? -11.521 7.661 27.916 1.00 75.25 163 ASN A N 1
ATOM 1241 C CA . ASN A 1 163 ? -12.379 7.671 29.103 1.00 75.25 163 ASN A CA 1
ATOM 1242 C C . ASN A 1 163 ? -11.613 7.945 30.411 1.00 75.25 163 ASN A C 1
ATOM 1244 O O . ASN A 1 163 ? -12.248 8.188 31.430 1.00 75.25 163 ASN A O 1
ATOM 1248 N N . GLY A 1 164 ? -10.276 7.907 30.394 1.00 71.94 164 GLY A N 1
ATOM 1249 C CA . GLY A 1 164 ? -9.421 8.123 31.569 1.00 71.94 164 GLY A CA 1
ATOM 1250 C C . GLY A 1 164 ? -8.593 9.408 31.513 1.00 71.94 164 GLY A C 1
ATOM 1251 O O . GLY A 1 164 ? -7.614 9.518 32.240 1.00 71.94 164 GLY A O 1
ATOM 1252 N N . GLY A 1 165 ? -8.948 10.362 30.644 1.00 76.88 165 GLY A N 1
ATOM 1253 C CA . GLY A 1 165 ? -8.211 11.624 30.493 1.00 76.88 165 GLY A CA 1
ATOM 1254 C C . GLY A 1 165 ? -6.904 11.504 29.701 1.00 76.88 165 GLY A C 1
ATOM 1255 O O . GLY A 1 165 ? -6.016 12.336 29.869 1.00 76.88 165 GLY A O 1
ATOM 1256 N N . GLY A 1 166 ? -6.780 10.482 28.846 1.00 80.88 166 GLY A N 1
ATOM 1257 C CA . GLY A 1 166 ? -5.583 10.240 28.046 1.00 80.88 166 GLY A CA 1
ATOM 1258 C C . GLY A 1 166 ? -5.209 11.417 27.142 1.00 80.88 166 GLY A C 1
ATOM 1259 O O . GLY A 1 166 ? -6.063 12.136 26.614 1.00 80.88 166 GLY A O 1
ATOM 1260 N N . TYR A 1 167 ? -3.906 11.605 26.956 1.00 84.31 167 TYR A N 1
ATOM 1261 C CA . TYR A 1 167 ? -3.343 12.728 26.225 1.00 84.31 167 TYR A CA 1
ATOM 1262 C C . TYR A 1 167 ? -3.618 12.613 24.723 1.00 84.31 167 TYR A C 1
ATOM 1264 O O . TYR A 1 167 ? -3.131 11.710 24.037 1.00 84.31 167 TYR A O 1
ATOM 1272 N N . GLN A 1 168 ? -4.377 13.577 24.204 1.00 85.69 168 GLN A N 1
ATOM 1273 C CA . GLN A 1 168 ? -4.557 13.784 22.773 1.00 85.69 168 GLN A CA 1
ATOM 1274 C C . GLN A 1 168 ? -3.606 14.874 22.292 1.00 85.69 168 GLN A C 1
ATOM 1276 O O . GLN A 1 168 ? -3.797 16.047 22.621 1.00 85.69 168 GLN A O 1
ATOM 1281 N N . ALA A 1 169 ? -2.590 14.506 21.513 1.00 84.38 169 ALA A N 1
ATOM 1282 C CA . ALA A 1 169 ? -1.693 15.497 20.948 1.00 84.38 169 ALA A CA 1
ATOM 1283 C C . ALA A 1 169 ? -2.434 16.396 19.956 1.00 84.38 169 ALA A C 1
ATOM 1285 O O . ALA A 1 169 ? -3.323 15.969 19.215 1.00 84.38 169 ALA A O 1
ATOM 1286 N N . SER A 1 170 ? -2.042 17.669 19.929 1.00 89.75 170 SER A N 1
ATOM 1287 C CA . SER A 1 170 ? -2.590 18.617 18.966 1.00 89.75 170 SER A CA 1
ATOM 1288 C C . SER A 1 170 ? -2.152 18.263 17.542 1.00 89.75 170 SER A C 1
ATOM 1290 O O . SER A 1 170 ? -1.116 17.630 17.325 1.00 89.75 170 SER A O 1
ATOM 1292 N N . LYS A 1 171 ? -2.897 18.757 16.546 1.00 90.38 171 LYS A N 1
ATOM 1293 C CA . LYS A 1 171 ? -2.553 18.596 15.122 1.00 90.38 171 LYS A CA 1
ATOM 1294 C C . LYS A 1 171 ? -1.110 19.010 14.794 1.00 90.38 171 LYS A C 1
ATOM 1296 O O . LYS A 1 171 ? -0.471 18.383 13.959 1.00 90.38 171 LYS A O 1
ATOM 1301 N N . TYR A 1 172 ? -0.581 20.026 15.479 1.00 92.31 172 TYR A N 1
ATOM 1302 C CA . TYR A 1 172 ? 0.787 20.508 15.272 1.00 92.31 172 TYR A CA 1
ATOM 1303 C C . TYR A 1 172 ? 1.833 19.535 15.814 1.00 92.31 172 TYR A C 1
ATOM 1305 O O . TYR A 1 172 ? 2.874 19.354 15.192 1.00 92.31 172 TYR A O 1
ATOM 1313 N N . VAL A 1 173 ? 1.545 18.873 16.937 1.00 91.88 173 VAL A N 1
ATOM 1314 C CA . VAL A 1 173 ? 2.433 17.851 17.503 1.00 91.88 173 VAL A CA 1
ATOM 1315 C C . VAL A 1 173 ? 2.461 16.619 16.602 1.00 91.88 173 VAL A C 1
ATOM 1317 O O . VAL A 1 173 ? 3.539 16.106 16.330 1.00 91.88 173 VAL A O 1
ATOM 1320 N N . VAL A 1 174 ? 1.313 16.188 16.065 1.00 93.06 174 VAL A N 1
ATOM 1321 C CA . VAL A 1 174 ? 1.259 15.071 15.102 1.00 93.06 174 VAL A CA 1
ATOM 1322 C C . VAL A 1 174 ? 2.051 15.396 13.831 1.00 93.06 174 VAL A C 1
ATOM 1324 O O . VAL A 1 174 ? 2.812 14.556 13.359 1.00 93.06 174 VAL A O 1
ATOM 1327 N N . ILE A 1 175 ? 1.945 16.625 13.312 1.00 94.44 175 ILE A N 1
ATOM 1328 C CA . ILE A 1 175 ? 2.759 17.083 12.173 1.00 94.44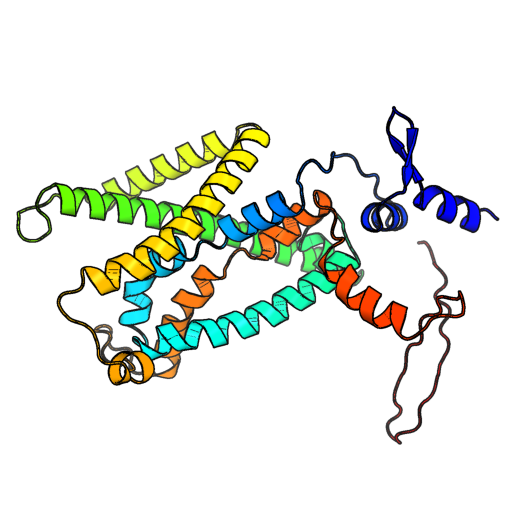 175 ILE A CA 1
ATOM 1329 C C . ILE A 1 175 ? 4.253 17.125 12.533 1.00 94.44 175 ILE A C 1
ATOM 1331 O O . ILE A 1 175 ? 5.085 16.724 11.724 1.00 94.44 175 ILE A O 1
ATOM 1335 N N . GLY A 1 176 ? 4.610 17.561 13.744 1.00 94.31 176 GLY A N 1
ATOM 1336 C CA . GLY A 1 176 ? 5.993 17.536 14.227 1.00 94.31 176 GLY A CA 1
ATOM 1337 C C . GLY A 1 176 ? 6.563 16.116 14.313 1.00 94.31 176 GLY A C 1
ATOM 1338 O O . GLY A 1 176 ? 7.669 15.870 13.836 1.00 94.31 176 GLY A O 1
ATOM 1339 N N . LEU A 1 177 ? 5.787 15.165 14.850 1.00 94.56 177 LEU A N 1
ATOM 1340 C CA . LEU A 1 177 ? 6.140 13.741 14.881 1.00 94.56 177 LEU A CA 1
ATOM 1341 C C . LEU A 1 177 ? 6.313 13.179 13.468 1.00 94.56 177 LEU A C 1
ATOM 1343 O O . LEU A 1 177 ? 7.300 12.501 13.198 1.00 94.56 177 LEU A O 1
ATOM 1347 N N . HIS A 1 178 ? 5.396 13.507 12.558 1.00 95.62 178 HIS A N 1
ATOM 1348 C CA . HIS A 1 178 ? 5.482 13.125 11.152 1.00 95.62 178 HIS A CA 1
ATOM 1349 C C . HIS A 1 178 ? 6.769 13.643 10.486 1.00 95.62 178 HIS A C 1
ATOM 1351 O O . HIS A 1 178 ? 7.478 12.871 9.845 1.00 95.62 178 HIS A O 1
ATOM 1357 N N . GLY A 1 179 ? 7.126 14.915 10.697 1.00 95.94 179 GLY A N 1
ATOM 1358 C CA . GLY A 1 179 ? 8.384 15.480 10.201 1.00 95.94 179 GLY A CA 1
ATOM 1359 C C . GLY A 1 179 ? 9.625 14.784 10.774 1.00 95.94 179 GLY A C 1
ATOM 1360 O O . GLY A 1 179 ? 10.590 14.546 10.048 1.00 95.94 179 GLY A O 1
ATOM 1361 N N . GLY A 1 180 ? 9.589 14.397 12.054 1.00 95.75 180 GLY A N 1
ATOM 1362 C CA . GLY A 1 180 ? 10.653 13.613 12.688 1.00 95.75 180 GLY A CA 1
ATOM 1363 C C . GLY A 1 180 ? 10.806 12.208 12.094 1.00 95.75 180 GLY A C 1
ATOM 1364 O O . GLY A 1 180 ? 11.928 11.771 11.845 1.00 95.75 180 GLY A O 1
ATOM 1365 N N . ILE A 1 181 ? 9.690 11.525 11.815 1.00 95.31 181 ILE A N 1
ATOM 1366 C CA . ILE A 1 181 ? 9.674 10.213 11.148 1.00 95.31 181 ILE A CA 1
ATOM 1367 C C . ILE A 1 181 ? 10.261 10.322 9.736 1.00 95.31 181 ILE A C 1
ATOM 1369 O O . ILE A 1 181 ? 11.140 9.537 9.387 1.00 95.31 181 ILE A O 1
ATOM 1373 N N . LEU A 1 182 ? 9.856 11.334 8.961 1.00 95.12 182 LEU A N 1
ATOM 1374 C CA . LEU A 1 182 ? 10.399 11.574 7.621 1.00 95.12 182 LEU A CA 1
ATOM 1375 C C . LEU A 1 182 ? 11.915 11.799 7.649 1.00 95.12 182 LEU A C 1
ATOM 1377 O O . LEU A 1 182 ? 12.640 11.232 6.833 1.00 95.12 182 LEU A O 1
ATOM 1381 N N . LEU A 1 183 ? 12.412 12.596 8.601 1.00 94.94 183 LEU A N 1
ATOM 1382 C CA . LEU A 1 183 ? 13.849 12.830 8.753 1.00 94.94 183 LEU A CA 1
ATOM 1383 C C . LEU A 1 183 ? 14.594 11.536 9.108 1.00 94.94 183 LEU A C 1
ATOM 1385 O O . LEU A 1 183 ? 15.651 11.259 8.542 1.00 94.94 183 LEU A O 1
ATOM 1389 N N . LEU A 1 184 ? 14.033 10.721 10.004 1.00 93.69 184 LEU A N 1
ATOM 1390 C CA . LEU A 1 184 ? 14.590 9.415 10.351 1.00 93.69 184 LEU A CA 1
ATOM 1391 C C . LEU A 1 184 ? 14.646 8.490 9.128 1.00 93.69 184 LEU A C 1
ATOM 1393 O O . LEU A 1 184 ? 15.690 7.898 8.857 1.00 93.69 184 LEU A O 1
ATOM 1397 N N . HIS A 1 185 ? 13.559 8.391 8.361 1.00 90.94 185 HIS A N 1
ATOM 1398 C CA . HIS A 1 185 ? 13.525 7.601 7.133 1.00 90.94 185 HIS A CA 1
ATOM 1399 C C . HIS A 1 185 ? 14.507 8.130 6.080 1.00 90.94 185 HIS A C 1
ATOM 1401 O O . HIS A 1 185 ? 15.151 7.326 5.408 1.00 90.94 185 HIS A O 1
ATOM 1407 N N . ALA A 1 186 ? 14.698 9.446 5.957 1.00 90.56 186 ALA A N 1
ATOM 1408 C CA . ALA A 1 186 ? 15.700 10.029 5.061 1.00 90.56 186 ALA A CA 1
ATOM 1409 C C . ALA A 1 186 ? 17.137 9.642 5.463 1.00 90.56 186 ALA A C 1
ATOM 1411 O O . ALA A 1 186 ? 17.953 9.297 4.604 1.00 90.56 186 ALA A O 1
ATOM 1412 N N . ILE A 1 187 ? 17.436 9.627 6.767 1.00 90.06 187 ILE A N 1
ATOM 1413 C CA . ILE A 1 187 ? 18.727 9.160 7.292 1.00 90.06 187 ILE A CA 1
ATOM 1414 C C . ILE A 1 187 ? 18.916 7.670 6.990 1.00 90.06 187 ILE A C 1
ATOM 1416 O O . ILE A 1 187 ? 19.966 7.281 6.483 1.00 90.06 187 ILE A O 1
ATOM 1420 N N . LEU A 1 188 ? 17.899 6.838 7.238 1.00 85.62 188 LEU A N 1
ATOM 1421 C CA . LEU A 1 188 ? 17.957 5.403 6.938 1.00 85.62 188 LEU A CA 1
ATOM 1422 C C . LEU A 1 188 ? 18.153 5.134 5.441 1.00 85.62 188 LEU A C 1
ATOM 1424 O O . LEU A 1 188 ? 18.933 4.257 5.083 1.00 85.62 188 LEU A O 1
ATOM 1428 N N . ASN A 1 189 ? 17.519 5.919 4.566 1.00 84.81 189 ASN A N 1
ATOM 1429 C CA . ASN A 1 189 ? 17.711 5.835 3.114 1.00 84.81 189 ASN A CA 1
ATOM 1430 C C . ASN A 1 189 ? 19.100 6.308 2.649 1.00 84.81 189 ASN A C 1
ATOM 1432 O O . ASN A 1 189 ? 19.481 6.043 1.513 1.00 84.81 189 ASN A O 1
ATOM 1436 N N . SER A 1 190 ? 19.869 6.973 3.513 1.00 86.12 190 SER A N 1
ATOM 1437 C CA . SER A 1 190 ? 21.261 7.351 3.239 1.00 86.12 190 SER A CA 1
ATOM 1438 C C . SER A 1 190 ? 22.267 6.265 3.655 1.00 86.12 190 SER A C 1
ATOM 1440 O O . SER A 1 190 ? 23.467 6.416 3.420 1.00 86.12 190 SER A O 1
ATOM 1442 N N . LEU A 1 191 ? 21.809 5.175 4.286 1.00 82.56 191 LEU A N 1
ATOM 1443 C CA . LEU A 1 191 ? 22.654 4.049 4.689 1.00 82.56 191 LEU A CA 1
ATOM 1444 C C . LEU A 1 191 ? 22.927 3.086 3.515 1.00 82.56 191 LEU A C 1
ATOM 1446 O O . LEU A 1 191 ? 22.166 3.044 2.547 1.00 82.56 191 LEU A O 1
ATOM 1450 N N . PRO A 1 192 ? 23.990 2.259 3.591 1.00 77.25 192 PRO A N 1
ATOM 1451 C CA . PRO A 1 192 ? 24.295 1.275 2.555 1.00 77.25 192 PRO A CA 1
ATOM 1452 C C . PRO A 1 192 ? 23.157 0.270 2.314 1.00 77.25 192 PRO A C 1
ATOM 1454 O O . PRO A 1 192 ? 22.496 -0.183 3.250 1.00 77.25 192 PRO A O 1
ATOM 1457 N N . ILE A 1 193 ? 23.010 -0.165 1.058 1.00 72.19 193 ILE A N 1
ATOM 1458 C CA . ILE A 1 193 ? 21.944 -1.070 0.578 1.00 72.19 193 ILE A CA 1
ATOM 1459 C C . ILE A 1 193 ? 21.857 -2.385 1.382 1.00 72.19 193 ILE A C 1
ATOM 1461 O O . ILE A 1 193 ? 20.776 -2.958 1.523 1.00 72.19 193 ILE A O 1
ATOM 1465 N N . SER A 1 194 ? 22.964 -2.859 1.961 1.00 72.50 194 SER A N 1
ATOM 1466 C CA . SER A 1 194 ? 22.994 -4.072 2.795 1.00 72.50 194 SER A CA 1
ATOM 1467 C C . SER A 1 194 ? 22.117 -3.972 4.051 1.00 72.50 194 SER A C 1
ATOM 1469 O O . SER A 1 194 ? 21.480 -4.956 4.441 1.00 72.50 194 SER A O 1
ATOM 1471 N N . TRP A 1 195 ? 22.026 -2.785 4.655 1.00 75.44 195 TRP A N 1
ATOM 1472 C CA . TRP A 1 195 ? 21.137 -2.527 5.788 1.00 75.44 195 TRP A CA 1
ATOM 1473 C C . TRP A 1 195 ? 19.676 -2.529 5.346 1.00 75.44 195 TRP A C 1
ATOM 1475 O O . TRP A 1 195 ? 18.854 -3.202 5.966 1.00 75.44 195 TRP A O 1
ATOM 1485 N N . LEU A 1 196 ? 19.368 -1.862 4.228 1.00 72.00 196 LEU A N 1
ATOM 1486 C CA . LEU A 1 196 ? 18.026 -1.853 3.636 1.00 72.00 196 LEU A CA 1
ATOM 1487 C C . LEU A 1 196 ? 17.533 -3.268 3.311 1.00 72.00 196 LEU A C 1
ATOM 1489 O O . LEU A 1 196 ? 16.404 -3.613 3.647 1.00 72.00 196 LEU A O 1
ATOM 1493 N N . SER A 1 197 ? 18.385 -4.111 2.722 1.00 71.06 197 SER A N 1
ATOM 1494 C CA . SER A 1 197 ? 18.033 -5.505 2.420 1.00 71.06 197 SER A CA 1
ATOM 1495 C C . SER A 1 197 ? 17.736 -6.317 3.687 1.00 71.06 197 SER A C 1
ATOM 1497 O O . SER A 1 197 ? 16.781 -7.097 3.719 1.00 71.06 197 SER A O 1
ATOM 1499 N N . SER A 1 198 ? 18.503 -6.101 4.759 1.00 74.75 198 SER A N 1
ATOM 1500 C CA . SER A 1 198 ? 18.291 -6.780 6.044 1.00 74.75 198 SER A CA 1
ATOM 1501 C C . SER A 1 198 ? 16.985 -6.336 6.714 1.00 74.75 198 SER A C 1
ATOM 1503 O O . SER A 1 198 ? 16.198 -7.176 7.155 1.00 74.75 198 SER A O 1
ATOM 1505 N N . PHE A 1 199 ? 16.705 -5.027 6.729 1.00 78.81 199 PHE A N 1
ATOM 1506 C CA . PHE A 1 199 ? 15.434 -4.494 7.222 1.00 78.81 199 PHE A CA 1
ATOM 1507 C C . PHE A 1 199 ? 14.246 -4.979 6.393 1.00 78.81 199 PHE A C 1
ATOM 1509 O O . PHE A 1 199 ? 13.225 -5.329 6.973 1.00 78.81 199 PHE A O 1
ATOM 1516 N N . GLY A 1 200 ? 14.381 -5.071 5.067 1.00 75.56 200 GLY A N 1
ATOM 1517 C CA . GLY A 1 200 ? 13.335 -5.599 4.190 1.00 75.56 200 GLY A CA 1
ATOM 1518 C C . GLY A 1 200 ? 12.981 -7.055 4.504 1.00 75.56 200 GLY A C 1
ATOM 1519 O O . GLY A 1 200 ? 11.806 -7.404 4.593 1.00 75.56 200 GLY A O 1
ATOM 1520 N N . GLN A 1 201 ? 13.982 -7.905 4.757 1.00 75.38 201 GLN A N 1
ATOM 1521 C CA . GLN A 1 201 ? 13.755 -9.301 5.155 1.00 75.38 201 GLN A CA 1
ATOM 1522 C C . GLN A 1 201 ? 13.078 -9.410 6.527 1.00 75.38 201 GLN A C 1
ATOM 1524 O O . GLN A 1 201 ? 12.124 -10.175 6.684 1.00 75.38 201 GLN A O 1
ATOM 1529 N N . LEU A 1 202 ? 13.523 -8.614 7.504 1.00 83.94 202 LEU A N 1
ATOM 1530 C CA . LEU A 1 202 ? 12.885 -8.546 8.819 1.00 83.94 202 LEU A CA 1
ATOM 1531 C C . LEU A 1 202 ? 11.442 -8.039 8.716 1.00 83.94 202 LEU A C 1
ATOM 1533 O O . LEU A 1 202 ? 10.546 -8.617 9.323 1.00 83.94 202 LEU A O 1
ATOM 1537 N N . ALA A 1 203 ? 11.204 -6.994 7.924 1.00 82.12 203 ALA A N 1
ATOM 1538 C CA . ALA A 1 203 ? 9.882 -6.428 7.697 1.00 82.12 203 ALA A CA 1
ATOM 1539 C C . ALA A 1 203 ? 8.949 -7.435 7.017 1.00 82.12 203 ALA A C 1
ATOM 1541 O O . ALA A 1 203 ? 7.791 -7.547 7.411 1.00 82.12 203 ALA A O 1
ATOM 1542 N N . ALA A 1 204 ? 9.438 -8.210 6.045 1.00 80.06 204 ALA A N 1
ATOM 1543 C CA . ALA A 1 204 ? 8.668 -9.289 5.432 1.00 80.06 204 ALA A CA 1
ATOM 1544 C C . ALA A 1 204 ? 8.274 -10.348 6.473 1.00 80.06 204 ALA A C 1
ATOM 1546 O O . ALA A 1 204 ? 7.095 -10.680 6.596 1.00 80.06 204 ALA A O 1
ATOM 1547 N N . ALA A 1 205 ? 9.234 -10.827 7.272 1.00 84.38 205 ALA A N 1
ATOM 1548 C CA . ALA A 1 205 ? 8.973 -11.798 8.334 1.00 84.38 205 ALA A CA 1
ATOM 1549 C C . ALA A 1 205 ? 7.979 -11.259 9.378 1.00 84.38 205 ALA A C 1
ATOM 1551 O O . ALA A 1 205 ? 7.049 -11.964 9.768 1.00 84.38 205 ALA A O 1
ATOM 1552 N N . TRP A 1 206 ? 8.135 -9.996 9.782 1.00 87.00 206 TRP A N 1
ATOM 1553 C CA . TRP A 1 206 ? 7.246 -9.317 10.723 1.00 87.00 206 TRP A CA 1
ATOM 1554 C C . TRP A 1 206 ? 5.829 -9.162 10.174 1.00 87.00 206 TRP A C 1
ATOM 1556 O O . TRP A 1 206 ? 4.867 -9.400 10.897 1.00 87.00 206 TRP A O 1
ATOM 1566 N N . ASN A 1 207 ? 5.684 -8.817 8.894 1.00 85.12 207 ASN A N 1
ATOM 1567 C CA . ASN A 1 207 ? 4.380 -8.722 8.244 1.00 85.12 207 ASN A CA 1
ATOM 1568 C C . ASN A 1 207 ? 3.669 -10.073 8.212 1.00 85.12 207 ASN A C 1
ATOM 1570 O O . ASN A 1 207 ? 2.512 -10.163 8.618 1.00 85.12 207 ASN A O 1
ATOM 1574 N N . VAL A 1 208 ? 4.366 -11.136 7.797 1.00 85.25 208 VAL A N 1
ATOM 1575 C CA . VAL A 1 208 ? 3.799 -12.492 7.793 1.00 85.25 208 VAL A CA 1
ATOM 1576 C C . VAL A 1 208 ? 3.381 -12.896 9.207 1.00 85.25 208 VAL A C 1
ATOM 1578 O O . VAL A 1 208 ? 2.227 -13.265 9.428 1.00 85.25 208 VAL A O 1
ATOM 1581 N N . ALA A 1 209 ? 4.287 -12.777 10.181 1.00 90.00 209 ALA A N 1
ATOM 1582 C CA . ALA A 1 209 ? 4.008 -13.128 11.569 1.00 90.00 209 ALA A CA 1
ATOM 1583 C C . ALA A 1 209 ? 2.844 -12.307 12.145 1.00 90.00 209 ALA A C 1
ATOM 1585 O O . ALA A 1 209 ? 1.930 -12.870 12.741 1.00 90.00 209 ALA A O 1
ATOM 1586 N N . GLY A 1 210 ? 2.837 -10.992 11.923 1.00 88.62 210 GLY A N 1
ATOM 1587 C CA . GLY A 1 210 ? 1.808 -10.083 12.417 1.00 88.62 210 GLY A CA 1
ATOM 1588 C C . GLY A 1 210 ? 0.420 -10.394 11.857 1.00 88.62 210 GLY A C 1
ATOM 1589 O O . GLY A 1 210 ? -0.548 -10.374 12.614 1.00 88.62 210 GLY A O 1
ATOM 1590 N N . VAL A 1 211 ? 0.309 -10.762 10.574 1.00 88.00 211 VAL A N 1
ATOM 1591 C CA . VAL A 1 211 ? -0.969 -11.196 9.982 1.00 88.00 211 VAL A CA 1
ATOM 1592 C C . VAL A 1 211 ? -1.497 -12.440 10.691 1.00 88.00 211 VAL A C 1
ATOM 1594 O O . VAL A 1 211 ? -2.651 -12.447 11.117 1.00 88.00 211 VAL A O 1
ATOM 1597 N N . PHE A 1 212 ? -0.665 -13.470 10.877 1.00 89.56 212 PHE A N 1
ATOM 1598 C CA . PHE A 1 212 ? -1.084 -14.691 11.574 1.00 89.56 212 PHE A CA 1
ATOM 1599 C C . PHE A 1 212 ? -1.448 -14.430 13.036 1.00 89.56 212 PHE A C 1
ATOM 1601 O O . PHE A 1 212 ? -2.461 -14.940 13.517 1.00 89.56 212 PHE A O 1
ATOM 1608 N N . VAL A 1 213 ? -0.662 -13.600 13.727 1.00 91.81 213 VAL A N 1
ATOM 1609 C CA . VAL A 1 213 ? -0.940 -13.205 15.110 1.00 91.81 213 VAL A CA 1
ATOM 1610 C C . VAL A 1 213 ? -2.292 -12.507 15.200 1.00 91.81 213 VAL A C 1
ATOM 1612 O O . VAL A 1 213 ? -3.113 -12.924 16.007 1.00 91.81 213 VAL A O 1
ATOM 1615 N N . LEU A 1 214 ? -2.580 -11.504 14.365 1.00 89.19 214 LEU A N 1
ATOM 1616 C CA . LEU A 1 214 ? -3.873 -10.810 14.408 1.00 89.19 214 LEU A CA 1
ATOM 1617 C C . LEU A 1 214 ? -5.040 -11.715 13.998 1.00 89.19 214 LEU A C 1
ATOM 1619 O O . LEU A 1 214 ? -6.096 -11.663 14.629 1.00 89.19 214 LEU A O 1
ATOM 1623 N N . MET A 1 215 ? -4.847 -12.578 12.997 1.00 88.12 215 MET A N 1
ATOM 1624 C CA . MET A 1 215 ? -5.865 -13.524 12.532 1.00 88.12 215 MET A CA 1
ATOM 1625 C C . MET A 1 215 ? -6.295 -14.507 13.631 1.00 88.12 215 MET A C 1
ATOM 1627 O O . MET A 1 215 ? -7.461 -14.889 13.685 1.00 88.12 215 MET A O 1
ATOM 1631 N N . ILE A 1 216 ? -5.374 -14.901 14.514 1.00 90.62 216 ILE A N 1
ATOM 1632 C CA . ILE A 1 216 ? -5.646 -15.824 15.623 1.00 90.62 216 ILE A CA 1
ATOM 1633 C C . ILE A 1 216 ? -6.084 -15.062 16.881 1.00 90.62 216 ILE A C 1
ATOM 1635 O O . ILE A 1 216 ? -7.075 -15.420 17.515 1.00 90.62 216 ILE A O 1
ATOM 1639 N N . LEU A 1 217 ? -5.372 -13.996 17.249 1.00 91.06 217 LEU A N 1
ATOM 1640 C CA . LEU A 1 217 ? -5.563 -13.290 18.514 1.00 91.06 217 LEU A CA 1
ATOM 1641 C C . LEU A 1 217 ? -6.896 -12.535 18.562 1.00 91.06 217 LEU A C 1
ATOM 1643 O O . LEU A 1 217 ? -7.578 -12.582 19.585 1.00 91.06 217 LEU A O 1
ATOM 1647 N N . ILE A 1 218 ? -7.299 -11.870 17.470 1.00 88.31 218 ILE A N 1
ATOM 1648 C CA . ILE A 1 218 ? -8.534 -11.070 17.460 1.00 88.31 218 ILE A CA 1
ATOM 1649 C C . ILE A 1 218 ? -9.764 -11.956 17.736 1.00 88.31 218 ILE A C 1
ATOM 1651 O O . ILE 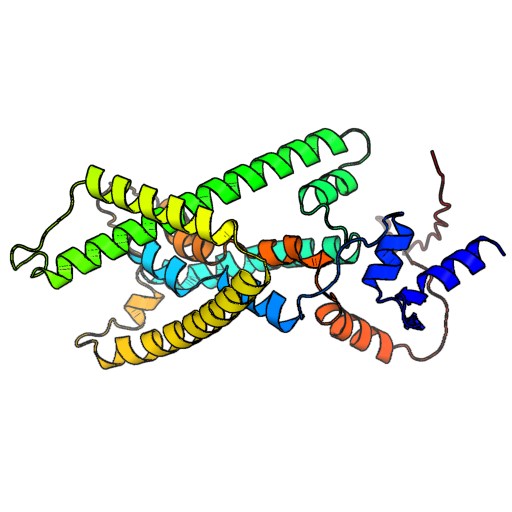A 1 218 ? -10.497 -11.648 18.678 1.00 88.31 218 ILE A O 1
ATOM 1655 N N . PRO A 1 219 ? -10.000 -13.082 17.028 1.00 86.56 219 PRO A N 1
ATOM 1656 C CA . PRO A 1 219 ? -11.149 -13.947 17.313 1.00 86.56 219 PRO A CA 1
ATOM 1657 C C . PRO A 1 219 ? -11.102 -14.658 18.671 1.00 86.56 219 PRO A C 1
ATOM 1659 O O . PRO A 1 219 ? -12.157 -15.082 19.157 1.00 86.56 219 PRO A O 1
ATOM 1662 N N . LEU A 1 220 ? -9.908 -14.830 19.256 1.00 89.69 220 LEU A N 1
ATOM 1663 C CA . LEU A 1 220 ? -9.728 -15.421 20.586 1.00 89.69 220 LEU A CA 1
ATOM 1664 C C . LEU A 1 220 ? -10.077 -14.440 21.710 1.00 89.69 220 LEU A C 1
ATOM 1666 O O . LEU A 1 220 ? -10.680 -14.845 22.699 1.00 89.69 220 LEU A O 1
ATOM 1670 N N . VAL A 1 221 ? -9.712 -13.164 21.564 1.00 90.31 221 VAL A N 1
ATOM 1671 C CA . VAL A 1 221 ? -9.921 -12.129 22.594 1.00 90.31 221 VAL A CA 1
ATOM 1672 C C . VAL A 1 221 ? -11.284 -11.436 22.454 1.00 90.31 221 VAL A C 1
ATOM 1674 O O . VAL A 1 221 ? -11.813 -10.900 23.430 1.00 90.31 221 VAL A O 1
ATOM 1677 N N . ALA A 1 222 ? -11.881 -11.446 21.260 1.00 85.88 222 ALA A N 1
ATOM 1678 C CA . ALA A 1 222 ? -13.171 -10.814 21.002 1.00 85.88 222 ALA A CA 1
ATOM 1679 C C . ALA A 1 222 ? -14.300 -11.438 21.844 1.00 85.88 222 ALA A C 1
ATOM 1681 O O . ALA A 1 222 ? -14.666 -12.601 21.662 1.00 85.88 222 ALA A O 1
ATOM 1682 N N . LYS A 1 223 ? -14.888 -10.626 22.733 1.00 83.44 223 LYS A N 1
ATOM 1683 C CA . LYS A 1 223 ? -16.044 -11.003 23.566 1.00 83.44 223 LYS A CA 1
ATOM 1684 C C . LYS A 1 223 ? -17.336 -11.130 22.758 1.00 83.44 223 LYS A C 1
ATOM 1686 O O . LYS A 1 223 ? -18.184 -11.951 23.088 1.00 83.44 223 LYS A O 1
ATOM 1691 N N . GLU A 1 224 ? -17.461 -10.346 21.691 1.00 85.06 224 GLU A N 1
ATOM 1692 C CA . GLU A 1 224 ? -18.598 -10.364 20.774 1.00 85.06 224 GLU A CA 1
ATOM 1693 C C . GLU A 1 224 ? -18.106 -10.568 19.344 1.00 85.06 224 GLU A C 1
ATOM 1695 O O . GLU A 1 224 ? -17.088 -10.007 18.933 1.00 85.06 224 GLU A O 1
ATOM 1700 N N . LYS A 1 225 ? -18.826 -11.394 18.582 1.00 84.06 225 LYS A N 1
ATOM 1701 C CA . LYS A 1 225 ? -18.483 -11.739 17.200 1.00 84.06 225 LYS A CA 1
ATOM 1702 C C . LYS A 1 225 ? -19.629 -11.333 16.292 1.00 84.06 225 LYS A C 1
ATOM 1704 O O . LYS A 1 225 ? -20.780 -11.689 16.540 1.00 84.06 225 LYS A O 1
ATOM 1709 N N . ALA A 1 226 ? -19.308 -10.607 15.226 1.00 83.31 226 ALA A N 1
ATOM 1710 C CA . ALA A 1 226 ? -20.286 -10.282 14.203 1.00 83.31 226 ALA A CA 1
ATOM 1711 C C . ALA A 1 226 ? -20.784 -11.562 13.511 1.00 83.31 226 ALA A C 1
ATOM 1713 O O . ALA A 1 226 ? -20.021 -12.503 13.286 1.00 83.31 226 ALA A O 1
ATOM 1714 N N . SER A 1 227 ? -22.070 -11.599 13.154 1.00 89.19 227 SER A N 1
ATOM 1715 C CA . SER A 1 227 ? -22.626 -12.733 12.411 1.00 89.19 227 SER A CA 1
ATOM 1716 C C . SER A 1 227 ? -22.034 -12.810 11.000 1.00 89.19 227 SER A C 1
ATOM 1718 O O . SER A 1 227 ? -21.783 -11.782 10.370 1.00 89.19 227 SER A O 1
ATOM 1720 N N . ALA A 1 228 ? -21.875 -14.020 10.455 1.00 85.81 228 ALA A N 1
ATOM 1721 C CA . ALA A 1 228 ? -21.409 -14.197 9.075 1.00 85.81 228 ALA A CA 1
ATOM 1722 C C . ALA A 1 228 ? -22.308 -13.449 8.073 1.00 85.81 228 ALA A C 1
ATOM 1724 O O . ALA A 1 228 ? -21.818 -12.810 7.147 1.00 85.81 228 ALA A O 1
ATOM 1725 N N . LYS A 1 229 ? -23.628 -13.438 8.311 1.00 87.44 229 LYS A N 1
ATOM 1726 C CA . LYS A 1 229 ? -24.575 -12.659 7.506 1.00 87.44 229 LYS A CA 1
ATOM 1727 C C . LYS A 1 229 ? -24.222 -11.171 7.513 1.00 87.44 229 LYS A C 1
ATOM 1729 O O . LYS A 1 229 ? -24.204 -10.560 6.451 1.00 87.44 229 LYS A O 1
ATOM 1734 N N . PHE A 1 230 ? -23.910 -10.596 8.672 1.00 87.94 230 PHE A N 1
ATOM 1735 C CA . PHE A 1 230 ? -23.486 -9.201 8.758 1.00 87.94 230 PHE A CA 1
ATOM 1736 C C . PHE A 1 230 ? -22.192 -8.963 7.972 1.00 87.94 230 PHE A C 1
ATOM 1738 O O . PHE A 1 230 ? -22.150 -8.075 7.131 1.00 87.94 230 PHE A O 1
ATOM 1745 N N . VAL A 1 231 ? -21.176 -9.806 8.160 1.00 87.12 231 VAL A N 1
ATOM 1746 C CA . VAL A 1 231 ? -19.874 -9.642 7.491 1.00 87.12 231 VAL A CA 1
ATOM 1747 C C . VAL A 1 231 ? -19.989 -9.705 5.962 1.00 87.12 231 VAL A C 1
ATOM 1749 O O . VAL A 1 231 ? -19.396 -8.880 5.277 1.00 87.12 231 VAL A O 1
ATOM 1752 N N . PHE A 1 232 ? -20.769 -10.642 5.418 1.00 89.56 232 PHE A N 1
ATOM 1753 C CA . PHE A 1 232 ? -20.849 -10.845 3.967 1.00 89.56 232 PHE A CA 1
ATOM 1754 C C . PHE A 1 232 ? -21.937 -10.026 3.263 1.00 89.56 232 PHE A C 1
ATOM 1756 O O . PHE A 1 232 ? -21.858 -9.848 2.054 1.00 89.56 232 PHE A O 1
ATOM 1763 N N . THR A 1 233 ? -22.967 -9.542 3.966 1.00 87.69 233 THR A N 1
ATOM 1764 C CA . THR A 1 233 ? -24.121 -8.891 3.306 1.00 87.69 233 THR A CA 1
ATOM 1765 C C . THR A 1 233 ? -24.387 -7.465 3.760 1.00 87.69 233 THR A C 1
ATOM 1767 O O . THR A 1 233 ? -25.122 -6.745 3.085 1.00 87.69 233 THR A O 1
ATOM 1770 N N . HIS A 1 234 ? -23.816 -7.033 4.885 1.00 88.38 234 HIS A N 1
ATOM 1771 C CA . HIS A 1 234 ? -24.090 -5.700 5.392 1.00 88.38 234 HIS A CA 1
ATOM 1772 C C . HIS A 1 234 ? -23.314 -4.650 4.598 1.00 88.38 234 HIS A C 1
ATOM 1774 O O . HIS A 1 234 ? -22.082 -4.633 4.598 1.00 88.38 234 HIS A O 1
ATOM 1780 N N . PHE A 1 235 ? -24.065 -3.764 3.947 1.00 87.94 235 PHE A N 1
ATOM 1781 C CA . PHE A 1 235 ? -23.543 -2.570 3.304 1.00 87.94 235 PHE A CA 1
ATOM 1782 C C . PHE A 1 235 ? -23.934 -1.356 4.138 1.00 87.94 235 PHE A C 1
ATOM 1784 O O . PHE A 1 235 ? -25.129 -1.112 4.330 1.00 87.94 235 PHE A O 1
ATOM 1791 N N . ASN A 1 236 ? -22.947 -0.600 4.619 1.00 83.88 236 ASN A N 1
ATOM 1792 C CA . ASN A 1 236 ? -23.238 0.594 5.399 1.00 83.88 236 ASN A CA 1
ATOM 1793 C C . ASN A 1 236 ? -23.615 1.757 4.470 1.00 83.88 236 ASN A C 1
ATOM 1795 O O . ASN A 1 236 ? -22.818 2.170 3.626 1.00 83.88 236 ASN A O 1
ATOM 1799 N N . THR A 1 237 ? -24.843 2.259 4.612 1.00 80.12 237 THR A N 1
ATOM 1800 C CA . THR A 1 237 ? -25.338 3.447 3.898 1.00 80.12 237 THR A CA 1
ATOM 1801 C C . THR A 1 237 ? -25.339 4.700 4.762 1.00 80.12 237 THR A C 1
ATOM 1803 O O . THR A 1 237 ? -25.519 5.788 4.226 1.00 80.12 237 THR A O 1
ATOM 1806 N N . ASP A 1 238 ? -25.170 4.552 6.076 1.00 79.75 238 ASP A N 1
ATOM 1807 C CA . ASP A 1 238 ? -25.115 5.666 7.013 1.00 79.75 238 ASP A CA 1
ATOM 1808 C C . ASP A 1 238 ? -23.651 5.990 7.328 1.00 79.75 238 ASP A C 1
ATOM 1810 O O . ASP A 1 238 ? -22.994 5.348 8.150 1.00 79.75 238 ASP A O 1
ATOM 1814 N N . ASN A 1 239 ? -23.119 6.951 6.579 1.00 78.00 239 ASN A N 1
ATOM 1815 C CA . ASN A 1 239 ? -21.730 7.393 6.680 1.00 78.00 239 ASN A CA 1
ATOM 1816 C C . ASN A 1 239 ? -21.548 8.646 7.545 1.00 78.00 239 ASN A C 1
ATOM 1818 O O . ASN A 1 239 ? -20.415 9.054 7.760 1.00 78.00 239 ASN A O 1
ATOM 1822 N N . GLY A 1 240 ? -22.627 9.272 8.029 1.00 76.44 240 GLY A N 1
ATOM 1823 C CA . GLY A 1 240 ? -22.549 10.527 8.786 1.00 76.44 240 GLY A CA 1
ATOM 1824 C C . GLY A 1 240 ? -22.197 11.783 7.968 1.00 76.44 240 GLY A C 1
ATOM 1825 O O . GLY A 1 240 ? -22.307 12.882 8.504 1.00 76.44 240 GLY A O 1
ATOM 1826 N N . ASP A 1 241 ? -21.863 11.647 6.679 1.00 78.56 241 ASP A N 1
ATOM 1827 C CA . ASP A 1 241 ? -21.409 12.738 5.795 1.00 78.56 241 ASP A CA 1
ATOM 1828 C C . ASP A 1 241 ? -22.424 13.109 4.699 1.00 78.56 241 ASP A C 1
ATOM 1830 O O . ASP A 1 241 ? -22.148 13.918 3.811 1.00 78.56 241 ASP A O 1
ATOM 1834 N N . GLY A 1 242 ? -23.615 12.504 4.724 1.00 79.25 242 GLY A N 1
ATOM 1835 C CA . GLY A 1 242 ? -24.700 12.802 3.782 1.00 79.25 242 GLY A CA 1
ATOM 1836 C C . GLY A 1 242 ? -24.480 12.268 2.361 1.00 79.25 242 GLY A C 1
ATOM 1837 O O . GLY A 1 242 ? -25.203 12.647 1.435 1.00 79.25 242 GLY A O 1
ATOM 1838 N N . ILE A 1 243 ? -23.506 11.375 2.156 1.00 84.81 243 ILE A N 1
ATOM 1839 C CA . ILE A 1 243 ? -23.288 10.725 0.861 1.00 84.81 243 ILE A CA 1
ATOM 1840 C C . ILE A 1 243 ? -24.356 9.644 0.664 1.00 84.81 243 ILE A C 1
ATOM 1842 O O . ILE A 1 243 ? -24.328 8.599 1.305 1.00 84.81 243 ILE A O 1
ATOM 1846 N N . ASN A 1 244 ? -25.265 9.857 -0.288 1.00 83.12 244 ASN A N 1
ATOM 1847 C CA . ASN A 1 244 ? -26.379 8.932 -0.539 1.00 83.12 244 ASN A CA 1
ATOM 1848 C C . ASN A 1 244 ? -26.117 7.926 -1.678 1.00 83.12 244 ASN A C 1
ATOM 1850 O O . ASN A 1 244 ? -26.840 6.939 -1.827 1.00 83.12 244 ASN A O 1
ATOM 1854 N N . SER A 1 245 ? -25.089 8.149 -2.506 1.00 89.38 245 SER A N 1
ATOM 1855 C CA . SER A 1 245 ? -24.797 7.274 -3.649 1.00 89.38 245 SER A CA 1
ATOM 1856 C C . SER A 1 245 ? -24.097 5.989 -3.207 1.00 89.38 245 SER A C 1
ATOM 1858 O O . SER A 1 245 ? -22.934 6.007 -2.802 1.00 89.38 245 SER A O 1
ATOM 1860 N N . ARG A 1 246 ? -24.786 4.849 -3.351 1.00 87.25 246 ARG A N 1
ATOM 1861 C CA . ARG A 1 246 ? -24.231 3.517 -3.045 1.00 87.25 246 ARG A CA 1
ATOM 1862 C C . ARG A 1 246 ? -22.998 3.184 -3.876 1.00 87.25 246 ARG A C 1
ATOM 1864 O O . ARG A 1 246 ? -22.064 2.594 -3.350 1.00 87.25 246 ARG A O 1
ATOM 1871 N N . VAL A 1 247 ? -22.975 3.590 -5.145 1.00 90.31 247 VAL A N 1
ATOM 1872 C CA . VAL A 1 247 ? -21.820 3.365 -6.029 1.00 90.31 247 VAL A CA 1
ATOM 1873 C C . VAL A 1 247 ? -20.618 4.164 -5.540 1.00 90.31 247 VAL A C 1
ATOM 1875 O O . VAL A 1 247 ? -19.518 3.633 -5.462 1.00 90.31 247 VAL A O 1
ATOM 1878 N N . TYR A 1 248 ? -20.825 5.420 -5.151 1.00 89.94 248 TYR A N 1
ATOM 1879 C CA . TYR A 1 248 ? -19.735 6.253 -4.653 1.00 89.94 248 TYR A CA 1
ATOM 1880 C C . TYR A 1 248 ? -19.196 5.744 -3.308 1.00 89.94 248 TYR A C 1
ATOM 1882 O O . TYR A 1 248 ? -17.987 5.617 -3.148 1.00 89.94 248 TYR A O 1
ATOM 1890 N N . MET A 1 249 ? -20.076 5.341 -2.384 1.00 90.06 249 MET A N 1
ATOM 1891 C CA . MET A 1 249 ? -19.669 4.691 -1.130 1.00 90.06 249 MET A CA 1
ATOM 1892 C C . MET A 1 249 ? -18.897 3.392 -1.371 1.00 90.06 249 MET A C 1
ATOM 1894 O O . MET A 1 249 ? -17.899 3.141 -0.704 1.00 90.06 249 MET A O 1
ATOM 1898 N N . PHE A 1 250 ? -19.330 2.586 -2.344 1.00 90.81 250 PHE A N 1
ATOM 1899 C CA . PHE A 1 250 ? -18.620 1.377 -2.748 1.00 90.81 250 PHE A CA 1
ATOM 1900 C C . PHE A 1 250 ? -17.205 1.692 -3.257 1.00 90.81 250 PHE A C 1
ATOM 1902 O O . PHE A 1 250 ? -16.253 1.037 -2.843 1.00 90.81 250 PHE A O 1
ATOM 1909 N N . LEU A 1 251 ? -17.051 2.714 -4.107 1.00 91.94 251 LEU A N 1
ATOM 1910 C CA . LEU A 1 251 ? -15.746 3.132 -4.628 1.00 91.94 251 LEU A CA 1
ATOM 1911 C C . LEU A 1 251 ? -14.822 3.664 -3.524 1.00 91.94 251 LEU A C 1
ATOM 1913 O O . LEU A 1 251 ? -13.636 3.350 -3.540 1.00 91.94 251 LEU A O 1
ATOM 1917 N N . ILE A 1 252 ? -15.351 4.411 -2.548 1.00 91.19 252 ILE A N 1
ATOM 1918 C CA . ILE A 1 252 ? -14.570 4.869 -1.388 1.00 91.19 252 ILE A CA 1
ATOM 1919 C C . ILE A 1 252 ? -14.144 3.680 -0.523 1.00 91.19 252 ILE A C 1
ATOM 1921 O O . ILE A 1 252 ? -12.978 3.587 -0.148 1.00 91.19 252 ILE A O 1
ATOM 1925 N N . GLY A 1 253 ? -15.049 2.740 -0.239 1.00 89.81 253 GLY A N 1
ATOM 1926 C CA . GLY A 1 253 ? -14.715 1.538 0.527 1.00 89.81 253 GLY A CA 1
ATOM 1927 C C . GLY A 1 253 ? -13.654 0.671 -0.160 1.00 89.81 253 GLY A C 1
ATOM 1928 O O . GLY A 1 253 ? -12.780 0.112 0.503 1.00 89.81 253 GLY A O 1
ATOM 1929 N N . LEU A 1 254 ? -13.668 0.625 -1.497 1.00 91.88 254 LEU A N 1
ATOM 1930 C CA . LEU A 1 254 ? -12.682 -0.092 -2.310 1.00 91.88 254 LEU A CA 1
ATOM 1931 C C . LEU A 1 254 ? -11.258 0.481 -2.172 1.00 91.88 254 LEU A C 1
ATOM 1933 O O . LEU A 1 254 ? -10.288 -0.255 -2.377 1.00 91.88 254 LEU A O 1
ATOM 1937 N N . LEU A 1 255 ? -11.112 1.755 -1.780 1.00 91.06 255 LEU A N 1
ATOM 1938 C CA . LEU A 1 255 ? -9.804 2.388 -1.566 1.00 91.06 255 LEU A CA 1
ATOM 1939 C C . LEU A 1 255 ? -8.981 1.667 -0.498 1.00 91.06 255 LEU A C 1
ATOM 1941 O O . LEU A 1 255 ? -7.763 1.633 -0.610 1.00 91.06 255 LEU A O 1
ATOM 1945 N N . MET A 1 256 ? -9.612 1.044 0.501 1.00 91.56 256 MET A N 1
ATOM 1946 C CA . MET A 1 256 ? -8.900 0.278 1.530 1.00 91.56 256 MET A CA 1
ATOM 1947 C C . MET A 1 256 ? -8.122 -0.899 0.919 1.00 91.56 256 MET A C 1
ATOM 1949 O O . MET A 1 256 ? -6.919 -1.055 1.157 1.00 91.56 256 MET A O 1
ATOM 1953 N N . SER A 1 257 ? -8.778 -1.688 0.064 1.00 90.69 257 SER A N 1
ATOM 1954 C CA . SER A 1 257 ? -8.131 -2.798 -0.641 1.00 90.69 257 SER A CA 1
ATOM 1955 C C . SER A 1 257 ? -7.115 -2.291 -1.670 1.00 90.69 257 SER A C 1
ATOM 1957 O O . SER A 1 257 ? -6.013 -2.828 -1.759 1.00 90.69 257 SER A O 1
ATOM 1959 N N . GLN A 1 258 ? -7.445 -1.232 -2.419 1.00 91.00 258 GLN A N 1
ATOM 1960 C CA . GLN A 1 258 ? -6.561 -0.678 -3.451 1.00 91.00 258 GLN A CA 1
ATOM 1961 C C . GLN A 1 258 ? -5.286 -0.053 -2.866 1.00 91.00 258 GLN A C 1
ATOM 1963 O O . GLN A 1 258 ? -4.195 -0.300 -3.381 1.00 91.00 258 GLN A O 1
ATOM 1968 N N . TYR A 1 259 ? -5.399 0.701 -1.772 1.00 89.06 259 TYR A N 1
ATOM 1969 C CA . TYR A 1 259 ? -4.255 1.275 -1.067 1.00 89.06 259 TYR A CA 1
ATOM 1970 C C . TYR A 1 259 ? -3.328 0.179 -0.544 1.00 89.06 259 TYR A C 1
ATOM 1972 O O . TYR A 1 259 ? -2.116 0.266 -0.704 1.00 89.06 259 TYR A O 1
ATOM 1980 N N . THR A 1 260 ? -3.895 -0.903 -0.002 1.00 88.19 260 THR A N 1
ATOM 1981 C CA . THR A 1 260 ? -3.100 -2.029 0.503 1.00 88.19 260 THR A CA 1
ATOM 1982 C C . THR A 1 260 ? -2.338 -2.759 -0.601 1.00 88.19 260 THR A C 1
ATOM 1984 O O . THR A 1 260 ? -1.212 -3.193 -0.391 1.00 88.19 260 THR A O 1
ATOM 1987 N N . LEU A 1 261 ? -2.942 -2.898 -1.782 1.00 86.31 261 LEU A N 1
ATOM 1988 C CA . LEU A 1 261 ? -2.315 -3.553 -2.929 1.00 86.31 261 LEU A CA 1
ATOM 1989 C C . LEU A 1 261 ? -1.333 -2.644 -3.680 1.00 86.31 261 LEU A C 1
ATOM 1991 O O . LEU A 1 261 ? -0.744 -3.094 -4.655 1.00 86.31 261 LEU A O 1
ATOM 1995 N N . THR A 1 262 ? -1.159 -1.383 -3.280 1.00 84.94 262 THR A N 1
ATOM 1996 C CA . THR A 1 262 ? -0.238 -0.447 -3.944 1.00 84.94 262 THR A CA 1
ATOM 1997 C C . THR A 1 262 ? 1.227 -0.837 -3.693 1.00 84.94 262 THR A C 1
ATOM 1999 O O . THR A 1 262 ? 1.554 -1.431 -2.671 1.00 84.94 262 THR A O 1
ATOM 2002 N N . GLY A 1 263 ? 2.122 -0.515 -4.637 1.00 76.44 263 GLY A N 1
ATOM 2003 C CA . GLY A 1 263 ? 3.565 -0.776 -4.520 1.00 76.44 263 GLY A CA 1
ATOM 2004 C C . GLY A 1 263 ? 4.045 -2.087 -5.151 1.00 76.44 263 GLY A C 1
ATOM 2005 O O . GLY A 1 263 ? 5.217 -2.435 -5.027 1.00 76.44 263 GLY A O 1
ATOM 2006 N N . TYR A 1 264 ? 3.182 -2.815 -5.869 1.00 78.69 264 TYR A N 1
ATOM 2007 C CA . TYR A 1 264 ? 3.580 -4.013 -6.624 1.00 78.69 264 TYR A CA 1
ATOM 2008 C C . TYR A 1 264 ? 4.573 -3.725 -7.763 1.00 78.69 264 TYR A C 1
ATOM 2010 O O . TYR A 1 264 ? 5.329 -4.614 -8.166 1.00 78.69 264 TYR A O 1
ATOM 2018 N N . ASP A 1 265 ? 4.627 -2.483 -8.250 1.00 76.38 265 ASP A N 1
ATOM 2019 C CA . ASP A 1 265 ? 5.599 -2.011 -9.235 1.00 76.38 265 ASP A CA 1
ATOM 2020 C C . ASP A 1 265 ? 7.019 -1.880 -8.658 1.00 76.38 265 ASP A C 1
ATOM 2022 O O . ASP A 1 265 ? 7.976 -1.825 -9.425 1.00 76.38 265 ASP A O 1
ATOM 2026 N N . ALA A 1 266 ? 7.201 -1.945 -7.333 1.00 75.25 266 ALA A N 1
ATOM 2027 C CA . ALA A 1 266 ? 8.523 -2.041 -6.704 1.00 75.25 266 ALA A CA 1
ATOM 2028 C C . ALA A 1 266 ? 9.375 -3.173 -7.298 1.00 75.25 266 ALA A C 1
ATOM 2030 O O . ALA A 1 266 ? 10.577 -3.018 -7.520 1.00 75.25 266 ALA A O 1
ATOM 2031 N N . SER A 1 267 ? 8.732 -4.296 -7.623 1.00 70.44 267 SER A N 1
ATOM 2032 C CA . SER A 1 267 ? 9.377 -5.435 -8.276 1.00 70.44 267 SER A CA 1
ATOM 2033 C C . SER A 1 267 ? 9.937 -5.093 -9.665 1.00 70.44 267 SER A C 1
ATOM 2035 O O . SER A 1 267 ? 10.998 -5.597 -10.038 1.00 70.44 267 SER A O 1
ATOM 2037 N N . ALA A 1 268 ? 9.273 -4.198 -10.406 1.00 70.00 268 ALA A N 1
ATOM 2038 C CA . ALA A 1 268 ? 9.723 -3.703 -11.704 1.00 70.00 268 ALA A CA 1
ATOM 2039 C C . ALA A 1 268 ? 10.948 -2.788 -11.571 1.00 70.00 268 ALA A C 1
ATOM 2041 O O . ALA A 1 268 ? 11.872 -2.889 -12.374 1.00 70.00 268 ALA A O 1
ATOM 2042 N N . HIS A 1 269 ? 11.009 -1.955 -10.530 1.00 70.69 269 HIS A N 1
ATOM 2043 C CA . HIS A 1 269 ? 12.173 -1.096 -10.260 1.00 70.69 269 HIS A CA 1
ATOM 2044 C C . HIS A 1 269 ? 13.423 -1.898 -9.869 1.00 70.69 269 HIS A C 1
ATOM 2046 O O . HIS A 1 269 ? 14.544 -1.487 -10.155 1.00 70.69 269 HIS A O 1
ATOM 2052 N N . MET A 1 270 ? 13.243 -3.073 -9.262 1.00 65.38 270 MET A N 1
ATOM 2053 C CA . MET A 1 270 ? 14.337 -3.962 -8.845 1.00 65.38 270 MET A CA 1
ATOM 2054 C C . MET A 1 270 ? 14.690 -5.046 -9.874 1.00 65.38 270 MET A C 1
ATOM 2056 O O . MET A 1 270 ? 15.571 -5.879 -9.629 1.00 65.38 270 MET A O 1
ATOM 2060 N N . VAL A 1 271 ? 14.022 -5.062 -11.032 1.00 62.12 271 VAL A N 1
ATOM 2061 C CA . VAL A 1 271 ? 14.123 -6.177 -11.980 1.00 62.12 271 VAL A CA 1
ATOM 2062 C C . VAL A 1 271 ? 15.535 -6.378 -12.522 1.00 62.12 271 VAL A C 1
ATOM 2064 O O . VAL A 1 271 ? 16.008 -7.498 -12.710 1.00 62.12 271 VAL A O 1
ATOM 2067 N N . TRP A 1 272 ? 16.245 -5.280 -12.721 1.00 52.72 272 TRP A N 1
ATOM 2068 C CA . TRP A 1 272 ? 17.583 -5.302 -13.272 1.00 52.72 272 TRP A CA 1
ATOM 2069 C C . TRP A 1 272 ? 18.599 -5.926 -12.287 1.00 52.72 272 TRP A C 1
ATOM 2071 O O . TRP A 1 272 ? 19.545 -6.588 -12.712 1.00 52.72 272 TRP A O 1
ATOM 2081 N N . SER A 1 273 ? 18.331 -5.834 -10.978 1.00 44.72 273 SER A N 1
ATOM 2082 C CA . SER A 1 273 ? 19.112 -6.473 -9.907 1.00 44.72 273 SER A CA 1
ATOM 2083 C C . SER A 1 273 ? 18.754 -7.948 -9.684 1.00 44.72 273 SER A C 1
ATOM 2085 O O . SER A 1 273 ? 19.478 -8.641 -8.974 1.00 44.72 273 SER A O 1
ATOM 2087 N N . SER A 1 274 ? 17.669 -8.441 -10.294 1.00 45.28 274 SER A N 1
ATOM 2088 C CA . SER A 1 274 ? 17.145 -9.799 -10.107 1.00 45.28 274 SER A CA 1
ATOM 2089 C C . SER A 1 274 ? 17.359 -10.681 -11.340 1.00 45.28 274 SER A C 1
ATOM 2091 O O . SER A 1 274 ? 17.359 -10.218 -12.482 1.00 45.28 274 SER A O 1
ATOM 2093 N N . VAL A 1 275 ? 17.531 -11.982 -11.115 1.00 41.44 275 VAL A N 1
ATOM 2094 C CA . VAL A 1 275 ? 17.470 -13.028 -12.150 1.00 41.44 275 VAL A CA 1
ATOM 2095 C C . VAL A 1 275 ? 15.985 -13.351 -12.365 1.00 41.44 275 VAL A C 1
ATOM 2097 O O . VAL A 1 275 ? 15.372 -14.009 -11.529 1.00 41.44 275 VAL A O 1
ATOM 2100 N N . VAL A 1 276 ? 15.364 -12.861 -13.443 1.00 40.19 276 VAL A N 1
ATOM 2101 C CA . VAL A 1 276 ? 13.899 -12.948 -13.722 1.00 40.19 276 VAL A CA 1
ATOM 2102 C C . VAL A 1 276 ? 13.444 -14.372 -14.110 1.00 40.19 276 VAL A C 1
ATOM 2104 O O . VAL A 1 276 ? 12.482 -14.591 -14.837 1.00 40.19 276 VAL A O 1
ATOM 2107 N N . ASN A 1 277 ? 14.131 -15.406 -13.636 1.00 37.41 277 ASN A N 1
ATOM 2108 C CA . ASN A 1 277 ? 14.106 -16.721 -14.276 1.00 37.41 277 ASN A CA 1
ATOM 2109 C C . ASN A 1 277 ? 13.051 -17.700 -13.709 1.00 37.41 277 ASN A C 1
ATOM 2111 O O . ASN A 1 277 ? 13.038 -18.865 -14.094 1.00 37.41 277 ASN A O 1
ATOM 2115 N N . THR A 1 278 ? 12.136 -17.275 -12.825 1.00 33.41 278 THR A N 1
ATOM 2116 C CA . THR A 1 278 ? 11.219 -18.231 -12.158 1.00 33.41 278 THR A CA 1
ATOM 2117 C C . THR A 1 278 ? 9.825 -18.331 -12.792 1.00 33.41 278 THR A C 1
ATOM 2119 O O . THR A 1 278 ? 9.328 -19.442 -12.959 1.00 33.41 278 THR A O 1
ATOM 2122 N N . PHE A 1 279 ? 9.192 -17.232 -13.224 1.00 30.33 279 PHE A N 1
ATOM 2123 C CA . PHE A 1 279 ? 7.813 -17.296 -13.756 1.00 30.33 279 PHE A CA 1
ATOM 2124 C C . PHE A 1 279 ? 7.733 -17.741 -15.225 1.00 30.33 279 PHE A C 1
ATOM 2126 O O . PHE A 1 279 ? 6.850 -18.515 -15.594 1.00 30.33 279 PHE A O 1
ATOM 2133 N N . LEU A 1 280 ? 8.706 -17.350 -16.052 1.00 35.59 280 LEU A N 1
ATOM 2134 C CA . LEU A 1 280 ? 8.799 -17.795 -17.447 1.00 35.59 280 LEU A CA 1
ATOM 2135 C C . LEU A 1 280 ? 9.262 -19.249 -17.579 1.00 35.59 280 LEU A C 1
ATOM 2137 O O . LEU A 1 280 ? 8.913 -19.892 -18.563 1.00 35.59 280 LEU A O 1
ATOM 2141 N N . ARG A 1 281 ? 9.977 -19.811 -16.591 1.00 35.34 281 ARG A N 1
ATOM 2142 C CA . ARG A 1 281 ? 10.353 -21.230 -16.634 1.00 35.34 281 ARG A CA 1
ATOM 2143 C C . ARG A 1 281 ? 9.138 -22.141 -16.572 1.00 35.34 281 ARG A C 1
ATOM 2145 O O . ARG A 1 281 ? 9.118 -23.084 -17.332 1.00 35.34 281 ARG A O 1
ATOM 2152 N N . LEU A 1 282 ? 8.102 -21.878 -15.778 1.00 29.59 282 LEU A N 1
ATOM 2153 C CA . LEU A 1 282 ? 6.928 -22.766 -15.774 1.00 29.59 282 LEU A CA 1
ATOM 2154 C C . LEU A 1 282 ? 6.114 -22.661 -17.073 1.00 29.59 282 LEU A C 1
ATOM 2156 O O . LEU A 1 282 ? 5.727 -23.685 -17.627 1.00 29.59 282 LEU A O 1
ATOM 2160 N N . TYR A 1 283 ? 5.951 -21.449 -17.612 1.00 30.78 283 TYR A N 1
ATOM 2161 C CA . TYR A 1 283 ? 5.177 -21.222 -18.838 1.00 30.78 283 TYR A CA 1
ATOM 2162 C C . TYR A 1 283 ? 5.904 -21.698 -20.108 1.00 30.78 283 TYR A C 1
ATOM 2164 O O . TYR A 1 283 ? 5.299 -22.288 -21.004 1.00 30.78 283 TYR A O 1
ATOM 2172 N N . LEU A 1 284 ? 7.225 -21.494 -20.182 1.00 34.06 284 LEU A N 1
ATOM 2173 C CA . LEU A 1 284 ? 8.044 -22.000 -21.282 1.00 34.06 284 LEU A CA 1
ATOM 2174 C C . LEU A 1 284 ? 8.346 -23.489 -21.131 1.00 34.06 284 LEU A C 1
ATOM 2176 O O . LEU A 1 284 ? 8.431 -24.154 -22.148 1.00 34.06 284 LEU A O 1
ATOM 2180 N N . TYR A 1 285 ? 8.467 -24.050 -19.923 1.00 28.98 285 TYR A N 1
ATOM 2181 C CA . TYR A 1 285 ? 8.729 -25.486 -19.744 1.00 28.98 285 TYR A CA 1
ATOM 2182 C C . TYR A 1 285 ? 7.483 -26.343 -20.003 1.00 28.98 285 TYR A C 1
ATOM 2184 O O . TYR A 1 285 ? 7.624 -27.447 -20.525 1.00 28.98 285 TYR A O 1
ATOM 2192 N N . GLN A 1 286 ? 6.270 -25.829 -19.746 1.00 28.66 286 GLN A N 1
ATOM 2193 C CA . GLN A 1 286 ? 5.034 -26.467 -20.223 1.00 28.66 286 GLN A CA 1
ATOM 2194 C C . GLN A 1 286 ? 4.956 -26.475 -21.758 1.00 28.66 286 GLN A C 1
ATOM 2196 O O . GLN A 1 286 ? 4.698 -27.524 -22.337 1.00 28.66 286 GLN A O 1
ATOM 2201 N N . ASN A 1 287 ? 5.280 -25.361 -22.424 1.00 30.64 287 ASN A N 1
ATOM 2202 C CA . ASN A 1 287 ? 5.292 -25.293 -23.893 1.00 30.64 287 ASN A CA 1
ATOM 2203 C C . ASN A 1 287 ? 6.486 -26.021 -24.547 1.00 30.64 287 ASN A C 1
ATOM 2205 O O . ASN A 1 287 ? 6.389 -26.483 -25.680 1.00 30.64 287 ASN A O 1
ATOM 2209 N N . TYR A 1 288 ? 7.621 -26.139 -23.854 1.00 29.62 288 TYR A N 1
ATOM 2210 C CA . TYR A 1 288 ? 8.828 -26.798 -24.364 1.00 29.62 288 TYR A CA 1
ATOM 2211 C C . TYR A 1 288 ? 8.722 -28.328 -24.306 1.00 29.62 288 TYR A C 1
ATOM 2213 O O . TYR A 1 288 ? 9.261 -29.006 -25.178 1.00 29.62 288 TYR A O 1
ATOM 2221 N N . ASN A 1 289 ? 7.998 -28.887 -23.328 1.00 28.64 289 ASN A N 1
ATOM 2222 C CA . ASN A 1 289 ? 7.810 -30.338 -23.225 1.00 28.64 289 ASN A CA 1
ATOM 2223 C C . ASN A 1 289 ? 6.727 -30.904 -24.156 1.00 28.64 289 ASN A C 1
ATOM 2225 O O . ASN A 1 289 ? 6.740 -32.107 -24.405 1.00 28.64 289 ASN A O 1
ATOM 2229 N N . GLU A 1 290 ? 5.836 -30.080 -24.716 1.00 33.44 290 GLU A N 1
ATOM 2230 C CA . GLU A 1 290 ? 4.877 -30.551 -25.729 1.00 33.44 290 GLU A CA 1
ATOM 2231 C C . GLU A 1 290 ? 5.482 -30.641 -27.141 1.00 33.44 290 GLU A C 1
ATOM 2233 O O . GLU A 1 290 ? 4.944 -31.341 -27.999 1.00 33.44 290 GLU A O 1
ATOM 2238 N N . HIS A 1 291 ? 6.634 -30.011 -27.396 1.00 34.78 291 HIS A N 1
ATOM 2239 C CA . HIS A 1 291 ? 7.293 -29.997 -28.708 1.00 34.78 291 HIS A CA 1
ATOM 2240 C C . HIS A 1 291 ? 8.780 -30.361 -28.613 1.00 34.78 291 HIS A C 1
ATOM 2242 O O . HIS A 1 291 ? 9.674 -29.594 -28.978 1.00 34.78 291 HIS A O 1
ATOM 2248 N N . ILE A 1 292 ? 9.066 -31.589 -28.174 1.00 37.50 292 ILE A N 1
ATOM 2249 C CA . ILE A 1 292 ? 10.374 -32.193 -28.437 1.00 37.50 292 ILE A CA 1
ATOM 2250 C C . ILE A 1 292 ? 10.477 -32.471 -29.939 1.00 37.50 292 ILE A C 1
ATOM 2252 O O . ILE A 1 292 ? 9.814 -33.366 -30.456 1.00 37.50 292 ILE A O 1
ATOM 2256 N N . GLY A 1 293 ? 11.370 -31.746 -30.620 1.00 31.80 293 GLY A N 1
ATOM 2257 C CA . GLY A 1 293 ? 12.030 -32.309 -31.796 1.00 31.80 293 GLY A CA 1
ATOM 2258 C C . GLY A 1 293 ? 12.223 -31.439 -33.032 1.00 31.80 293 GLY A C 1
ATOM 2259 O O . GLY A 1 293 ? 12.148 -32.001 -34.110 1.00 31.80 293 GLY A O 1
ATOM 2260 N N . HIS A 1 294 ? 12.524 -30.137 -32.955 1.00 27.95 294 HIS A N 1
ATOM 2261 C CA . HIS A 1 294 ? 13.421 -29.511 -33.950 1.00 27.95 294 HIS A CA 1
ATOM 2262 C C . HIS A 1 294 ? 13.792 -28.068 -33.585 1.00 27.95 294 HIS A C 1
ATOM 2264 O O . HIS A 1 294 ? 12.936 -27.231 -33.317 1.00 27.95 294 HIS A O 1
ATOM 2270 N N . LYS A 1 295 ? 15.088 -27.745 -33.640 1.00 35.81 295 LYS A N 1
ATOM 2271 C CA . LYS A 1 295 ? 15.593 -26.370 -33.519 1.00 35.81 295 LYS A CA 1
ATOM 2272 C C . LYS A 1 295 ? 15.206 -25.557 -34.762 1.00 35.81 295 LYS A C 1
ATOM 2274 O O . LYS A 1 295 ? 15.763 -25.817 -35.827 1.00 35.81 295 LYS A O 1
ATOM 2279 N N . ARG A 1 296 ? 14.325 -24.560 -34.615 1.00 28.70 296 ARG A N 1
ATOM 2280 C CA . ARG A 1 296 ? 14.265 -23.310 -35.408 1.00 28.70 296 ARG A CA 1
ATOM 2281 C C . ARG A 1 296 ? 13.237 -22.360 -34.786 1.00 28.70 296 ARG A C 1
ATOM 2283 O O . ARG A 1 296 ? 12.047 -22.640 -34.804 1.00 28.70 296 ARG A O 1
ATOM 2290 N N . THR A 1 297 ? 13.699 -21.239 -34.243 1.00 32.34 297 THR A N 1
ATOM 2291 C CA . THR A 1 297 ? 12.825 -20.179 -33.727 1.00 32.34 297 THR A CA 1
ATOM 2292 C C . THR A 1 297 ? 12.435 -19.263 -34.888 1.00 32.34 297 THR A C 1
ATOM 2294 O O . THR A 1 297 ? 13.207 -18.387 -35.275 1.00 32.34 297 THR A O 1
ATOM 2297 N N . GLU A 1 298 ? 11.259 -19.485 -35.470 1.00 30.41 298 GLU A N 1
ATOM 2298 C CA . GLU A 1 298 ? 10.618 -18.563 -36.413 1.00 30.41 298 GLU A CA 1
ATOM 2299 C C . GLU A 1 298 ? 9.343 -18.011 -35.758 1.00 30.41 298 GLU A C 1
ATOM 2301 O O . GLU A 1 298 ? 8.511 -18.770 -35.268 1.00 30.41 298 GLU A O 1
ATOM 2306 N N . PHE A 1 299 ? 9.205 -16.682 -35.703 1.00 30.89 299 PHE A N 1
ATOM 2307 C CA . PHE A 1 299 ? 8.004 -16.028 -35.177 1.00 30.89 299 PHE A CA 1
ATOM 2308 C C . PHE A 1 299 ? 6.897 -16.057 -36.236 1.00 30.89 299 PHE A C 1
ATOM 2310 O O . PHE A 1 299 ? 7.048 -15.485 -37.317 1.00 30.89 299 PHE A O 1
ATOM 2317 N N . ILE A 1 300 ? 5.779 -16.705 -35.910 1.00 30.81 300 ILE A N 1
ATOM 2318 C CA . ILE A 1 300 ? 4.584 -16.774 -36.752 1.00 30.81 300 ILE A CA 1
ATOM 2319 C C . ILE A 1 300 ? 3.601 -15.709 -36.260 1.00 30.81 300 ILE A C 1
ATOM 2321 O O . ILE A 1 300 ? 3.093 -15.799 -35.146 1.00 30.81 300 ILE A O 1
ATOM 2325 N N . ILE A 1 301 ? 3.316 -14.701 -37.087 1.00 31.42 301 ILE A N 1
ATOM 2326 C CA . ILE A 1 301 ? 2.203 -13.773 -36.850 1.00 31.42 301 ILE A CA 1
ATOM 2327 C C . ILE A 1 301 ? 0.998 -14.313 -37.620 1.00 31.42 301 ILE A C 1
ATOM 2329 O O . ILE A 1 301 ? 0.995 -14.325 -38.851 1.00 31.42 301 ILE A O 1
ATOM 2333 N N . ILE A 1 302 ? -0.019 -14.775 -36.894 1.00 31.06 302 ILE A N 1
ATOM 2334 C CA . ILE A 1 302 ? -1.288 -15.220 -37.473 1.00 31.06 302 ILE A CA 1
ATOM 2335 C C . ILE A 1 302 ? -2.212 -14.005 -37.544 1.00 31.06 302 ILE A C 1
ATOM 2337 O O . ILE A 1 302 ? -2.583 -13.444 -36.516 1.00 31.06 302 ILE A O 1
ATOM 2341 N N . THR A 1 303 ? -2.577 -13.577 -38.753 1.00 30.42 303 THR A N 1
ATOM 2342 C CA . THR A 1 303 ? -3.594 -12.535 -38.959 1.00 30.42 303 THR A CA 1
ATOM 2343 C C . THR A 1 303 ? -4.840 -13.165 -39.570 1.00 30.42 303 THR A C 1
ATOM 2345 O O . THR A 1 303 ? -4.757 -13.908 -40.550 1.00 30.42 303 THR A O 1
ATOM 2348 N N . PHE A 1 304 ? -6.003 -12.879 -38.988 1.00 29.41 304 PHE A N 1
ATOM 2349 C CA . PHE A 1 304 ? -7.288 -13.378 -39.472 1.00 29.41 304 PHE A CA 1
ATOM 2350 C C . PHE A 1 304 ? -7.913 -12.368 -40.442 1.00 29.41 304 PHE A C 1
ATOM 2352 O O . PHE A 1 304 ? -8.059 -11.194 -40.112 1.00 29.41 304 PHE A O 1
ATOM 2359 N N . SER A 1 305 ? -8.274 -12.825 -41.645 1.00 30.78 305 SER A N 1
ATOM 2360 C CA . SER A 1 305 ? -9.058 -12.041 -42.608 1.00 30.78 305 SER A CA 1
ATOM 2361 C C . SER A 1 305 ? -10.555 -12.158 -42.298 1.00 30.78 305 SER A C 1
ATOM 2363 O O . SER A 1 305 ? -11.002 -13.196 -41.803 1.00 30.78 305 SER A O 1
ATOM 2365 N N . SER A 1 306 ? -11.344 -11.127 -42.623 1.00 37.00 306 SER A N 1
ATOM 2366 C CA . SER A 1 306 ? -12.775 -10.997 -42.282 1.00 37.00 306 SER A CA 1
ATOM 2367 C C . SER A 1 306 ? -13.687 -12.108 -42.824 1.00 37.00 306 SER A C 1
ATOM 2369 O O . SER A 1 306 ? -14.851 -12.168 -42.446 1.00 37.00 306 SER A O 1
ATOM 2371 N N . ASN A 1 307 ? -13.167 -13.011 -43.662 1.00 33.53 307 ASN A N 1
ATOM 2372 C CA . ASN A 1 307 ? -13.885 -14.175 -44.192 1.00 33.53 307 ASN A CA 1
ATOM 2373 C C . ASN A 1 307 ? -13.413 -15.516 -43.585 1.00 33.53 307 ASN A C 1
ATOM 2375 O O . ASN A 1 307 ? -13.643 -16.573 -44.170 1.00 33.53 307 ASN A O 1
ATOM 2379 N N . GLY A 1 308 ? -12.710 -15.500 -42.446 1.00 35.72 308 GLY A N 1
ATOM 2380 C CA . GLY A 1 308 ? -12.381 -16.707 -41.674 1.00 35.72 308 GLY A CA 1
ATOM 2381 C C . GLY A 1 308 ? -11.309 -17.623 -42.281 1.00 35.72 308 GLY A C 1
ATOM 2382 O O . GLY A 1 308 ? -11.103 -18.728 -41.787 1.00 35.72 308 GLY A O 1
ATOM 2383 N N . ARG A 1 309 ? -10.596 -17.191 -43.331 1.00 28.70 309 ARG A N 1
ATOM 2384 C CA . ARG A 1 309 ? -9.426 -17.916 -43.859 1.00 28.70 309 ARG A CA 1
ATOM 2385 C C . ARG A 1 309 ? -8.135 -17.401 -43.225 1.00 28.70 309 ARG A C 1
ATOM 2387 O O . ARG A 1 309 ? -7.888 -16.194 -43.200 1.00 28.70 309 ARG A O 1
ATOM 2394 N N . VAL A 1 310 ? -7.315 -18.336 -42.746 1.00 36.41 310 VAL A N 1
ATOM 2395 C CA . VAL A 1 310 ? -5.974 -18.083 -42.201 1.00 36.41 310 VAL A CA 1
ATOM 2396 C C . VAL A 1 310 ? -5.034 -17.727 -43.352 1.00 36.41 310 VAL A C 1
ATOM 2398 O O . VAL A 1 310 ? -4.843 -18.529 -44.264 1.00 36.41 310 VAL A O 1
ATOM 2401 N N . ILE A 1 311 ? -4.454 -16.527 -43.318 1.00 34.03 311 ILE A N 1
ATOM 2402 C CA . ILE A 1 311 ? -3.403 -16.111 -44.253 1.00 34.03 311 ILE A CA 1
ATOM 2403 C C . ILE A 1 311 ? -2.104 -16.016 -43.454 1.00 34.03 311 ILE A C 1
ATOM 2405 O O . ILE A 1 311 ? -1.866 -15.045 -42.738 1.00 34.03 311 ILE A O 1
ATOM 2409 N N . THR A 1 312 ? -1.260 -17.040 -43.559 1.00 36.12 312 THR A N 1
ATOM 2410 C CA . THR A 1 312 ? 0.071 -17.037 -42.941 1.00 36.12 312 THR A CA 1
ATOM 2411 C C . THR A 1 312 ? 0.994 -16.153 -43.771 1.00 36.12 312 THR A C 1
ATOM 2413 O O . THR A 1 312 ? 1.358 -16.516 -44.888 1.00 36.12 312 THR A O 1
ATOM 2416 N N . THR A 1 313 ? 1.376 -14.987 -43.245 1.00 33.44 313 THR A N 1
ATOM 2417 C CA . THR A 1 313 ? 2.340 -14.102 -43.916 1.00 33.44 313 THR A CA 1
ATOM 2418 C C . THR A 1 313 ? 3.650 -14.074 -43.139 1.00 33.44 313 THR A C 1
ATOM 2420 O O . THR A 1 313 ? 3.693 -13.680 -41.976 1.00 33.44 313 THR A O 1
ATOM 2423 N N . TYR A 1 314 ? 4.739 -14.472 -43.795 1.00 35.75 314 TYR A N 1
ATOM 2424 C CA . TYR A 1 314 ? 6.084 -14.467 -43.226 1.00 35.75 314 TYR A CA 1
ATOM 2425 C C . TYR A 1 314 ? 6.680 -13.056 -43.318 1.00 35.75 314 TYR A C 1
ATOM 2427 O O . TYR A 1 314 ? 6.993 -12.588 -44.413 1.00 35.75 314 TYR A O 1
ATOM 2435 N N . LYS A 1 315 ? 6.864 -12.359 -42.187 1.00 33.69 315 LYS A N 1
ATOM 2436 C CA . LYS A 1 315 ? 7.544 -11.052 -42.170 1.00 33.69 315 LYS A CA 1
ATOM 2437 C C . LYS A 1 315 ? 8.945 -11.178 -41.580 1.00 33.69 315 LYS A C 1
ATOM 2439 O O . LYS A 1 315 ? 9.131 -11.299 -40.374 1.00 33.69 315 LYS A O 1
ATOM 2444 N N . LYS A 1 316 ? 9.950 -11.107 -42.453 1.00 29.02 316 LYS A N 1
ATOM 2445 C CA . LYS A 1 316 ? 11.365 -11.020 -42.081 1.00 29.02 316 LYS A CA 1
ATOM 2446 C C . LYS A 1 316 ? 11.649 -9.599 -41.579 1.00 29.02 316 LYS A C 1
ATOM 2448 O O . LYS A 1 316 ? 11.766 -8.676 -42.382 1.00 29.02 316 LYS A O 1
ATOM 2453 N N . LEU A 1 317 ? 11.721 -9.398 -40.264 1.00 31.27 317 LEU A N 1
ATOM 2454 C CA . LEU A 1 317 ? 12.172 -8.124 -39.694 1.00 31.27 317 LEU A CA 1
ATOM 2455 C C . LEU A 1 317 ? 13.691 -8.015 -39.882 1.00 31.27 317 LEU A C 1
ATOM 2457 O O . LEU A 1 317 ? 14.472 -8.680 -39.207 1.00 31.27 317 LEU A O 1
ATOM 2461 N N . SER A 1 318 ? 14.105 -7.210 -40.862 1.00 27.34 318 SER A N 1
ATOM 2462 C CA . SER A 1 318 ? 15.486 -6.738 -40.985 1.00 27.34 318 SER A CA 1
ATOM 2463 C C . SER A 1 318 ? 15.720 -5.626 -39.957 1.00 27.34 318 SER A C 1
ATOM 2465 O O . SER A 1 318 ? 14.860 -4.755 -39.816 1.00 27.34 318 SER A O 1
ATOM 2467 N N . PRO A 1 319 ? 16.878 -5.608 -39.273 1.00 33.56 319 PRO A N 1
ATOM 2468 C CA . PRO A 1 319 ? 17.271 -4.467 -38.466 1.00 33.56 319 PRO A CA 1
ATOM 2469 C C . PRO A 1 319 ? 17.673 -3.346 -39.428 1.00 33.56 319 PRO A C 1
ATOM 2471 O O . PRO A 1 319 ? 18.603 -3.516 -40.218 1.00 33.56 319 PRO A O 1
ATOM 2474 N N . ARG A 1 320 ? 16.966 -2.216 -39.410 1.00 26.20 320 ARG A N 1
ATOM 2475 C CA . ARG A 1 320 ? 17.492 -0.970 -39.974 1.00 26.20 320 ARG A CA 1
ATOM 2476 C C . ARG A 1 320 ? 17.861 -0.052 -38.825 1.00 26.20 320 ARG A C 1
ATOM 2478 O O . ARG A 1 320 ? 16.990 0.468 -38.139 1.00 26.20 320 ARG A O 1
ATOM 2485 N N . CYS A 1 321 ? 19.169 0.086 -38.639 1.00 31.16 321 CYS A N 1
ATOM 2486 C CA . CYS A 1 321 ? 19.790 1.247 -38.030 1.00 31.16 321 CYS A CA 1
ATOM 2487 C C . CYS A 1 321 ? 19.383 2.503 -38.808 1.00 31.16 321 CYS A C 1
ATOM 2489 O O . CYS A 1 321 ? 19.542 2.512 -40.028 1.00 31.16 321 CYS A O 1
ATOM 2491 N N . THR A 1 322 ? 18.894 3.509 -38.087 1.00 33.94 322 THR A N 1
ATOM 2492 C CA . THR A 1 322 ? 19.246 4.943 -38.150 1.00 33.94 322 THR A CA 1
ATOM 2493 C C . THR A 1 322 ? 18.498 5.632 -37.028 1.00 33.94 322 THR A C 1
ATOM 2495 O O . THR A 1 322 ? 17.267 5.416 -36.968 1.00 33.94 322 THR A O 1
#

pLDDT: mean 72.13, std 21.9, range [26.2, 95.94]

InterPro domains:
  IPR002293 Amino acid/polyamine transporter I [PF13520] (42-271)
  IPR004840 Amino acid permease, conserved site [PS00218] (72-103)

Radius of gyration: 25.56 Å; chains: 1; bounding box: 64×53×76 Å

Organism: Saponaria officinalis (NCBI:txid3572)